Protein AF-A0A7S4R3D4-F1 (afdb_monomer_lite)

Radius of gyration: 30.7 Å; chains: 1; bounding box: 58×33×100 Å

Foldseek 3Di:
DDDDDDDDDDDDDDDDDDDDDDDDDDDDDDDDPPPPPPPPPPPDPDQDPQKDKEWADAFDFLQVVQVVVQWGFDQVSQQVQQDLVSQQVLQVVNVHGQDFQVDSEDEDQDLQDFWAFCACPVVVNRRHRYTYGRNPHRHDRHDTHNRTTHTTITGHPPDDDDDDDPPDDQQRRQVVVVHGRDVVVVVVVVPDD

pLDDT: mean 79.97, std 21.89, range [33.72, 98.38]

Structure (mmCIF, N/CA/C/O backbone):
data_AF-A0A7S4R3D4-F1
#
_entry.id   AF-A0A7S4R3D4-F1
#
loop_
_atom_site.group_PDB
_atom_site.id
_atom_site.type_symbol
_atom_site.label_atom_id
_atom_site.label_alt_id
_atom_site.label_comp_id
_atom_site.label_asym_id
_atom_site.label_entity_id
_atom_site.label_seq_id
_atom_site.pdbx_PDB_ins_code
_atom_site.Cartn_x
_atom_site.Cartn_y
_atom_site.Cartn_z
_atom_site.occupancy
_atom_site.B_iso_or_equiv
_atom_site.auth_seq_id
_atom_site.auth_comp_id
_atom_site.auth_asym_id
_atom_site.auth_atom_id
_atom_site.pdbx_PDB_model_num
ATOM 1 N N . MET A 1 1 ? -22.846 -2.728 45.410 1.00 40.25 1 MET A N 1
ATOM 2 C CA . MET A 1 1 ? -22.427 -3.383 46.670 1.00 40.25 1 MET A CA 1
ATOM 3 C C . MET A 1 1 ? -21.869 -2.304 47.588 1.00 40.25 1 MET A C 1
ATOM 5 O O . MET A 1 1 ? -20.976 -1.584 47.170 1.00 40.25 1 MET A O 1
ATOM 9 N N . ARG A 1 2 ? -22.476 -2.096 48.763 1.00 38.28 2 ARG A N 1
ATOM 10 C CA . ARG A 1 2 ? -22.080 -1.078 49.753 1.00 38.28 2 ARG A CA 1
ATOM 11 C C . ARG A 1 2 ? -21.374 -1.783 50.911 1.00 38.28 2 ARG A C 1
ATOM 13 O O . ARG A 1 2 ? -21.956 -2.706 51.468 1.00 38.28 2 ARG A O 1
ATOM 20 N N . CYS A 1 3 ? -20.192 -1.316 51.303 1.00 33.72 3 CYS A N 1
ATOM 21 C CA . CYS A 1 3 ? -19.581 -1.656 52.588 1.00 33.72 3 CYS A CA 1
ATOM 22 C C . CYS A 1 3 ? -19.337 -0.370 53.380 1.00 33.72 3 CYS A C 1
ATOM 24 O O . CYS A 1 3 ? -18.895 0.639 52.839 1.00 33.72 3 CYS A O 1
ATOM 26 N N . SER A 1 4 ? -19.714 -0.414 54.654 1.00 46.09 4 SER A N 1
ATOM 27 C CA . SER A 1 4 ? -19.821 0.698 55.595 1.00 46.09 4 SER A CA 1
ATOM 28 C C . SER A 1 4 ? -19.165 0.305 56.927 1.00 46.09 4 SER A C 1
ATOM 30 O O . SER A 1 4 ? -19.071 -0.889 57.212 1.00 46.09 4 SER A O 1
ATOM 32 N N . ARG A 1 5 ? -18.864 1.330 57.746 1.00 44.47 5 ARG A N 1
ATOM 33 C CA . ARG A 1 5 ? -18.507 1.364 59.191 1.00 44.47 5 ARG A CA 1
ATOM 34 C C . ARG A 1 5 ? -17.015 1.211 59.523 1.00 44.47 5 ARG A C 1
ATOM 36 O O . ARG A 1 5 ? -16.402 0.211 59.188 1.00 44.47 5 ARG A O 1
ATOM 43 N N . SER A 1 6 ? -16.340 2.250 60.030 1.00 41.69 6 SER A N 1
ATOM 44 C CA . SER A 1 6 ? -16.457 2.991 61.316 1.00 41.69 6 SER A CA 1
ATOM 45 C C . SER A 1 6 ? -15.581 2.385 62.412 1.00 41.69 6 SER A C 1
ATOM 47 O O . SER A 1 6 ? -15.885 1.302 62.892 1.00 41.69 6 SER A O 1
ATOM 49 N N . TRP A 1 7 ? -14.601 3.160 62.885 1.00 37.53 7 TRP A N 1
ATOM 50 C CA . TRP A 1 7 ? -14.077 3.089 64.251 1.00 37.53 7 TRP A 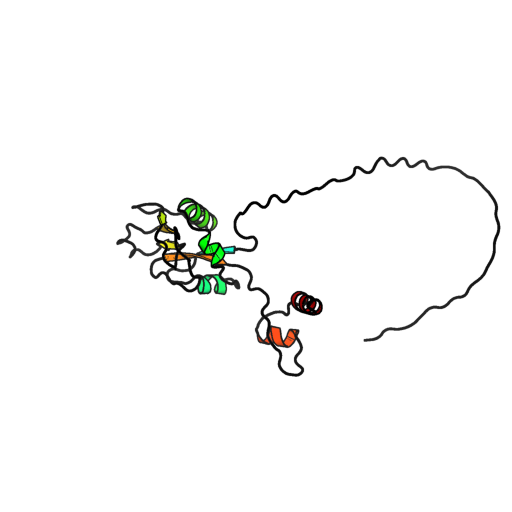CA 1
ATOM 51 C C . TRP A 1 7 ? -13.868 4.515 64.782 1.00 37.53 7 TRP A C 1
ATOM 53 O O . TRP A 1 7 ? -13.198 5.334 64.160 1.00 37.53 7 TRP A O 1
ATOM 63 N N . LEU A 1 8 ? -14.517 4.792 65.913 1.00 40.81 8 LEU A N 1
ATOM 64 C CA . LEU A 1 8 ? -14.404 5.973 66.770 1.00 40.81 8 LEU A CA 1
ATOM 65 C C . LEU A 1 8 ? -13.555 5.582 67.987 1.00 40.81 8 LEU A C 1
ATOM 67 O O . LEU A 1 8 ? -13.898 4.592 68.619 1.00 40.81 8 LEU A O 1
ATOM 71 N N . PHE A 1 9 ? -12.553 6.384 68.353 1.00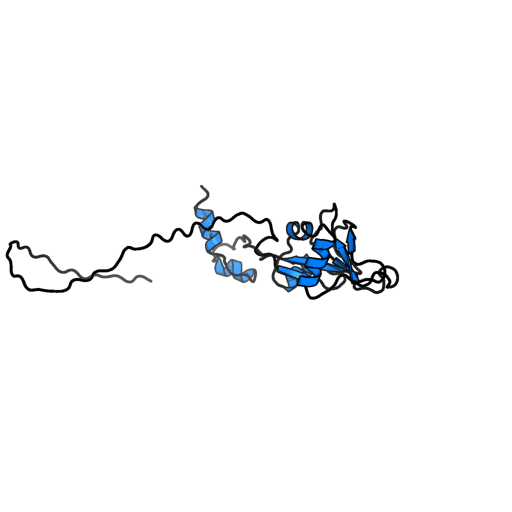 39.91 9 PHE A N 1
ATOM 72 C CA . PHE A 1 9 ? -12.049 6.597 69.725 1.00 39.91 9 PHE A CA 1
ATOM 73 C C . PHE A 1 9 ? -11.358 7.977 69.709 1.00 39.91 9 PHE A C 1
ATOM 75 O O . PHE A 1 9 ? -10.456 8.200 68.912 1.00 39.91 9 PHE A O 1
ATOM 82 N N . ALA A 1 10 ? -11.979 9.022 70.260 1.00 39.12 10 ALA A N 1
ATOM 83 C CA . ALA A 1 10 ? -11.936 9.472 71.659 1.00 39.12 10 ALA A CA 1
ATOM 84 C C . ALA A 1 10 ? -10.624 10.199 72.035 1.00 39.12 10 ALA A C 1
ATOM 86 O O . ALA A 1 10 ? -9.530 9.656 71.947 1.00 39.12 10 ALA A O 1
ATOM 87 N N . ALA A 1 11 ? -10.801 11.461 72.434 1.00 42.34 11 ALA A N 1
ATOM 88 C CA . ALA A 1 11 ? -9.807 12.480 72.755 1.00 42.34 11 ALA A CA 1
ATOM 89 C C . ALA A 1 11 ? -9.108 12.277 74.110 1.00 42.34 11 ALA A C 1
ATOM 91 O O . ALA A 1 11 ? -9.692 11.662 74.994 1.00 42.34 11 ALA A O 1
ATOM 92 N N . LEU A 1 12 ? -7.937 12.909 74.301 1.00 39.28 12 LEU A N 1
ATOM 93 C CA . LEU A 1 12 ? -7.448 13.431 75.589 1.00 39.28 12 LEU A CA 1
ATOM 94 C C . LEU A 1 12 ? -6.319 14.463 75.373 1.00 39.28 12 LEU A C 1
ATOM 96 O O . LEU A 1 12 ? -5.504 14.343 74.463 1.00 39.28 12 LEU A O 1
ATOM 100 N N . ALA A 1 13 ? -6.340 15.502 76.207 1.00 39.44 13 ALA A N 1
ATOM 101 C CA . ALA A 1 13 ? -5.502 16.699 76.196 1.00 39.44 13 ALA A CA 1
ATOM 102 C C . ALA A 1 13 ? -4.165 16.525 76.950 1.00 39.44 13 ALA A C 1
ATOM 104 O O . ALA A 1 13 ? -4.041 15.616 77.766 1.00 39.44 13 ALA A O 1
ATOM 105 N N . GLY A 1 14 ? -3.220 17.463 76.788 1.00 34.00 14 GLY A N 1
ATOM 106 C CA . GLY A 1 14 ? -2.151 17.678 77.778 1.00 34.00 14 GLY A CA 1
ATOM 107 C C . GLY A 1 14 ? -0.837 18.226 77.218 1.00 34.00 14 GLY A C 1
ATOM 108 O O . GLY A 1 14 ? -0.268 17.666 76.294 1.00 34.00 14 GLY A O 1
ATOM 109 N N . ALA A 1 15 ? -0.371 19.332 77.794 1.00 39.62 15 ALA A N 1
ATOM 110 C CA . ALA A 1 15 ? 0.790 20.125 77.398 1.00 39.62 15 ALA A CA 1
ATOM 111 C C . ALA A 1 15 ? 2.073 19.815 78.218 1.00 39.62 15 ALA A C 1
ATOM 113 O O . ALA A 1 15 ? 2.014 19.098 79.211 1.00 39.62 15 ALA A O 1
ATOM 114 N N . LEU A 1 16 ? 3.168 20.498 77.835 1.00 39.28 16 LEU A N 1
ATOM 115 C CA . LEU A 1 16 ? 4.454 20.766 78.527 1.00 39.28 16 LEU A CA 1
ATOM 116 C C . LEU A 1 16 ? 5.683 19.847 78.300 1.00 39.28 16 LEU A C 1
ATOM 118 O O . LEU A 1 16 ? 5.791 18.750 78.829 1.00 39.28 16 LEU A O 1
ATOM 122 N N . LEU A 1 17 ? 6.656 20.430 77.576 1.00 43.62 17 LEU A N 1
ATOM 123 C CA . LEU A 1 17 ? 8.071 20.680 77.937 1.00 43.62 17 LEU A CA 1
ATOM 124 C C . LEU A 1 17 ? 8.810 19.665 78.840 1.00 43.62 17 LEU A C 1
ATOM 126 O O . LEU A 1 17 ? 8.559 19.626 80.038 1.00 43.62 17 LEU A O 1
ATOM 130 N N . ALA A 1 18 ? 9.880 19.040 78.326 1.00 38.97 18 ALA A N 1
ATOM 131 C CA . ALA A 1 18 ? 11.280 19.394 78.641 1.00 38.97 18 ALA A CA 1
ATOM 132 C C . ALA A 1 18 ? 12.298 18.313 78.204 1.00 38.97 18 ALA A C 1
ATOM 134 O O . ALA A 1 18 ? 12.047 17.116 78.260 1.00 38.97 18 ALA A O 1
ATOM 135 N N . LEU A 1 19 ? 13.457 18.823 77.781 1.00 45.22 19 LEU A N 1
ATOM 136 C CA . LEU A 1 19 ? 14.748 18.221 77.429 1.00 45.22 19 LEU A CA 1
ATOM 137 C C . LEU A 1 19 ? 15.074 16.792 77.911 1.00 45.22 19 LEU A C 1
ATOM 139 O O . LEU A 1 19 ? 15.022 16.495 79.099 1.00 45.22 19 LEU A O 1
ATOM 143 N N . THR A 1 20 ? 15.690 16.006 77.021 1.00 49.03 20 THR A N 1
ATOM 144 C CA . THR A 1 20 ? 16.971 15.318 77.296 1.00 49.03 20 THR A CA 1
ATOM 145 C C . THR A 1 20 ? 17.644 14.904 75.983 1.00 49.03 20 THR A C 1
ATOM 147 O O . THR A 1 20 ? 17.024 14.345 75.086 1.00 49.03 20 THR A O 1
ATOM 150 N N . ALA A 1 21 ? 18.920 15.261 75.853 1.00 49.44 21 ALA A N 1
ATOM 151 C CA . ALA A 1 21 ? 19.771 14.993 74.702 1.00 49.44 21 ALA A CA 1
ATOM 152 C C . ALA A 1 21 ? 20.308 13.554 74.723 1.00 49.44 21 ALA A C 1
ATOM 154 O O . ALA A 1 21 ? 20.663 13.083 75.797 1.00 49.44 21 ALA A O 1
ATOM 155 N N . LEU A 1 22 ? 20.476 12.919 73.553 1.00 43.72 22 LEU A N 1
ATOM 156 C CA . LEU A 1 22 ? 21.612 12.031 73.260 1.00 43.72 22 LEU A CA 1
ATOM 157 C C . LEU A 1 22 ? 21.743 11.764 71.739 1.00 43.72 22 LEU A C 1
ATOM 159 O O . LEU A 1 22 ? 20.933 11.079 71.132 1.00 43.72 22 LEU A O 1
ATOM 163 N N . GLN A 1 23 ? 22.774 12.385 71.163 1.00 46.38 23 GLN A N 1
ATOM 164 C CA . GLN A 1 23 ? 23.718 11.914 70.136 1.00 46.38 23 GLN A CA 1
ATOM 165 C C . GLN A 1 23 ? 23.293 11.110 68.880 1.00 46.38 23 GLN A C 1
ATOM 167 O O . GLN A 1 23 ? 22.769 10.007 68.942 1.00 46.38 23 GLN A O 1
ATOM 172 N N . CYS A 1 24 ? 23.831 11.632 67.762 1.00 35.72 24 CYS A N 1
ATOM 173 C CA . CYS A 1 24 ? 24.331 10.953 66.558 1.00 35.72 24 CYS A CA 1
ATOM 174 C C . CYS A 1 24 ? 23.305 10.363 65.580 1.00 35.72 24 CYS A C 1
ATOM 176 O O . CYS A 1 24 ? 22.809 9.274 65.800 1.00 35.72 24 CYS A O 1
ATOM 178 N N . VAL A 1 25 ? 23.123 11.012 64.421 1.00 44.59 25 VAL A N 1
ATOM 179 C CA . VAL A 1 25 ? 23.715 10.584 63.133 1.00 44.59 25 VAL A CA 1
ATOM 180 C C . VAL A 1 25 ? 23.737 11.796 62.190 1.00 44.59 25 VAL A C 1
ATOM 182 O O . VAL A 1 25 ? 22.710 12.397 61.891 1.00 44.59 25 VAL A O 1
ATOM 185 N N . VAL A 1 26 ? 24.927 12.152 61.708 1.00 41.16 26 VAL A N 1
ATOM 186 C CA . VAL A 1 26 ? 25.109 13.057 60.568 1.00 41.16 26 VAL A CA 1
ATOM 187 C C . VAL A 1 26 ? 24.865 12.236 59.303 1.00 41.16 26 VAL A C 1
ATOM 189 O O . VAL A 1 26 ? 25.677 11.372 58.983 1.00 41.16 26 VAL A O 1
ATOM 192 N N . PHE A 1 27 ? 23.777 12.497 58.574 1.00 38.00 27 PHE A N 1
ATOM 193 C CA . PHE A 1 27 ? 23.618 12.013 57.200 1.00 38.00 27 PHE A CA 1
ATOM 194 C C . PHE A 1 27 ? 23.734 13.197 56.243 1.00 38.00 27 PHE A C 1
ATOM 196 O O . PHE A 1 27 ? 22.860 14.057 56.154 1.00 38.00 27 PHE A O 1
ATOM 203 N N . ARG A 1 28 ? 24.879 13.261 55.564 1.00 47.09 28 ARG A N 1
ATOM 204 C CA . ARG A 1 28 ? 25.185 14.231 54.518 1.00 47.09 28 ARG A CA 1
ATOM 205 C C . ARG A 1 28 ? 24.797 13.594 53.184 1.00 47.09 28 ARG A C 1
ATOM 207 O O . ARG A 1 28 ? 25.589 12.852 52.616 1.00 47.09 28 ARG A O 1
ATOM 214 N N . SER A 1 29 ? 23.590 13.876 52.704 1.00 52.41 29 SER A N 1
ATOM 215 C CA . SER A 1 29 ? 23.154 13.515 51.349 1.00 52.41 29 SER A CA 1
ATOM 216 C C . SER A 1 29 ? 23.216 14.755 50.460 1.00 52.41 29 SER A C 1
ATOM 218 O O . SER A 1 29 ? 22.738 15.821 50.839 1.00 52.41 29 SER A O 1
ATOM 220 N N . GLY A 1 30 ? 23.923 14.618 49.337 1.00 49.62 30 GLY A N 1
ATOM 221 C CA . GLY A 1 30 ? 24.352 15.698 48.451 1.00 49.62 30 GLY A CA 1
ATOM 222 C C . GLY A 1 30 ? 23.238 16.413 47.671 1.00 49.62 30 GLY A C 1
ATOM 223 O O . GLY A 1 30 ? 22.060 16.089 47.811 1.00 49.62 30 GLY A O 1
ATOM 224 N N . PRO A 1 31 ? 23.615 17.411 46.851 1.00 50.94 31 PRO A N 1
ATOM 225 C CA . PRO A 1 31 ? 22.671 18.209 46.082 1.00 50.94 31 PRO A CA 1
ATOM 226 C C . PRO A 1 31 ? 21.962 17.354 45.027 1.00 50.94 31 PRO A C 1
ATOM 228 O O . PRO A 1 31 ? 22.600 16.678 44.220 1.00 50.94 31 PRO A O 1
ATOM 231 N N . VAL A 1 32 ? 20.631 17.418 45.038 1.00 55.62 32 VAL A N 1
ATOM 232 C CA . VAL A 1 32 ? 19.762 16.892 43.985 1.00 55.62 32 VAL A CA 1
ATOM 233 C C . VAL A 1 32 ? 20.033 17.718 42.730 1.00 55.62 32 VAL A C 1
ATOM 235 O O . VAL A 1 32 ? 19.692 18.899 42.666 1.00 55.62 32 VAL A O 1
ATOM 238 N N . ALA A 1 33 ? 20.710 17.111 41.757 1.00 49.69 33 ALA A N 1
ATOM 239 C CA . ALA A 1 33 ? 20.816 17.661 40.419 1.00 49.69 33 ALA A CA 1
ATOM 240 C C . ALA A 1 33 ? 19.403 17.755 39.828 1.00 49.69 33 ALA A C 1
ATOM 242 O O . ALA A 1 33 ? 18.673 16.766 39.778 1.00 49.69 33 ALA A O 1
ATOM 243 N N . ALA A 1 34 ? 19.019 18.963 39.421 1.00 51.22 34 ALA A N 1
ATOM 244 C CA . ALA A 1 34 ? 17.814 19.206 38.653 1.00 51.22 34 ALA A CA 1
ATOM 245 C C . ALA A 1 34 ? 17.953 18.514 37.289 1.00 51.22 34 ALA A C 1
ATOM 247 O O . ALA A 1 34 ? 18.731 18.951 36.439 1.00 51.22 34 ALA A O 1
ATOM 248 N N . ASP A 1 35 ? 17.206 17.429 37.097 1.00 43.94 35 ASP A N 1
ATOM 249 C CA . ASP A 1 35 ? 17.030 16.783 35.803 1.00 43.94 35 ASP A CA 1
ATOM 250 C C . ASP A 1 35 ? 16.210 17.722 34.908 1.00 43.94 35 ASP A C 1
ATOM 252 O O . ASP A 1 35 ? 14.989 17.836 35.004 1.00 43.94 35 ASP A O 1
ATOM 256 N N . THR A 1 36 ? 16.922 18.494 34.089 1.00 48.72 36 THR A N 1
ATOM 257 C CA . THR A 1 36 ? 16.332 19.272 33.002 1.00 48.72 36 THR A CA 1
ATOM 258 C C . THR A 1 36 ? 16.230 18.364 31.781 1.00 48.72 36 THR A C 1
ATOM 260 O O . THR A 1 36 ? 16.954 18.543 30.804 1.00 48.72 36 THR A O 1
ATOM 263 N N . SER A 1 37 ? 15.316 17.394 31.803 1.00 49.25 37 SER A N 1
ATOM 264 C CA . SER A 1 37 ? 14.860 16.733 30.578 1.00 49.25 37 SER A CA 1
ATOM 265 C C . SER A 1 37 ? 13.843 17.632 29.875 1.00 49.25 37 SER A C 1
ATOM 267 O O . SER A 1 37 ? 12.631 17.427 29.892 1.00 49.25 37 SER A O 1
ATOM 269 N N . ARG A 1 38 ? 14.356 18.699 29.254 1.00 52.94 38 ARG A N 1
ATOM 270 C CA . ARG A 1 38 ? 13.627 19.456 28.236 1.00 52.94 38 ARG A CA 1
ATOM 271 C C . ARG A 1 38 ? 13.814 18.713 26.921 1.00 52.94 38 ARG A C 1
ATOM 273 O O . ARG A 1 38 ? 14.670 19.069 26.117 1.00 52.94 38 ARG A O 1
ATOM 280 N N . SER A 1 39 ? 13.024 17.659 26.725 1.00 49.22 39 SER A N 1
ATOM 281 C CA . SER A 1 39 ? 12.851 17.065 25.402 1.00 49.22 39 SER A CA 1
ATOM 282 C C . SER A 1 39 ? 12.194 18.107 24.502 1.00 49.22 39 SER A C 1
ATOM 284 O O . SER A 1 39 ? 10.986 18.325 24.533 1.00 49.22 39 SER A O 1
ATOM 286 N N . GLY A 1 40 ? 13.028 18.810 23.739 1.00 48.22 40 GLY A N 1
ATOM 287 C CA . GLY A 1 40 ? 12.594 19.525 22.556 1.00 48.22 40 GLY A CA 1
ATOM 288 C C . GLY A 1 40 ? 12.108 18.495 21.550 1.00 48.22 40 GLY A C 1
ATOM 289 O O . GLY A 1 40 ? 12.913 17.830 20.905 1.00 48.22 40 GLY A O 1
ATOM 290 N N . VAL A 1 41 ? 10.791 18.354 21.427 1.00 52.72 41 VAL A N 1
ATOM 291 C CA . VAL A 1 41 ? 10.205 17.681 20.272 1.00 52.72 41 VAL A CA 1
ATOM 292 C C . VAL A 1 41 ? 10.224 18.692 19.136 1.00 52.72 41 VAL A C 1
ATOM 294 O O . VAL A 1 41 ? 9.294 19.466 18.921 1.00 52.72 41 VAL A O 1
ATOM 297 N N . THR A 1 42 ? 11.346 18.721 18.429 1.00 43.91 42 THR A N 1
ATOM 298 C CA . THR A 1 42 ? 11.388 19.200 17.055 1.00 43.91 42 THR A CA 1
ATOM 299 C C . THR A 1 42 ? 10.502 18.244 16.263 1.00 43.91 42 THR A C 1
ATOM 301 O O . THR A 1 42 ? 10.852 17.076 16.098 1.00 43.91 42 THR A O 1
ATOM 304 N N . ALA A 1 43 ? 9.331 18.715 15.833 1.00 49.00 43 ALA A N 1
ATOM 305 C CA . ALA A 1 43 ? 8.440 17.977 14.951 1.00 49.00 43 ALA A CA 1
ATOM 306 C C . ALA A 1 43 ? 9.181 17.663 13.644 1.00 49.00 43 ALA A C 1
ATOM 308 O O . ALA A 1 43 ? 9.279 18.489 12.738 1.00 49.00 43 ALA A O 1
ATOM 309 N N . ALA A 1 44 ? 9.751 16.464 13.573 1.00 44.19 44 ALA A N 1
ATOM 310 C CA . ALA A 1 44 ? 10.170 15.862 12.329 1.00 44.19 44 ALA A CA 1
ATOM 311 C C . ALA A 1 44 ? 8.921 15.250 11.696 1.00 44.19 44 ALA A C 1
ATOM 313 O O . ALA A 1 44 ? 8.439 14.205 12.125 1.00 44.19 44 ALA A O 1
ATOM 314 N N . THR A 1 45 ? 8.391 15.924 10.678 1.00 52.25 45 THR A N 1
ATOM 315 C CA . THR A 1 45 ? 7.395 15.391 9.748 1.00 52.25 45 THR A CA 1
ATOM 316 C C . THR A 1 45 ? 7.957 14.123 9.107 1.00 52.25 45 THR A C 1
ATOM 318 O O . THR A 1 45 ? 8.725 14.177 8.146 1.00 52.25 45 THR A O 1
ATOM 321 N N . GLY A 1 46 ? 7.636 12.968 9.675 1.00 45.56 46 GLY A N 1
ATOM 322 C CA . GLY A 1 46 ? 8.154 11.687 9.228 1.00 45.56 46 GLY A CA 1
ATOM 323 C C . GLY A 1 46 ? 7.135 10.600 9.494 1.00 45.56 46 GLY A C 1
ATOM 324 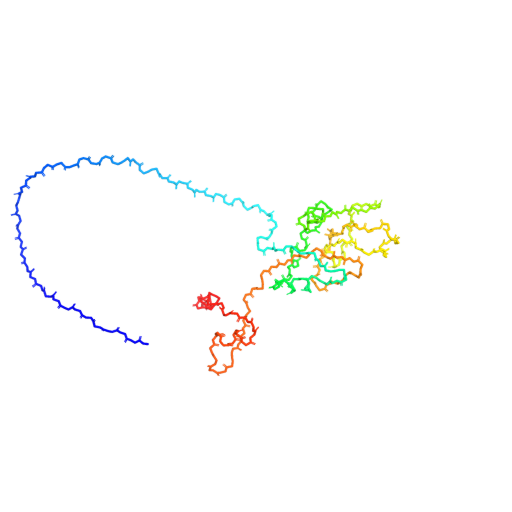O O . GLY A 1 46 ? 7.004 10.181 10.631 1.00 45.56 46 GLY A O 1
ATOM 325 N N . LEU A 1 47 ? 6.445 10.168 8.432 1.00 50.72 47 LEU A N 1
ATOM 326 C CA . LEU A 1 47 ? 5.565 8.995 8.385 1.00 50.72 47 LEU A CA 1
ATOM 327 C C . LEU A 1 47 ? 4.645 8.884 9.610 1.00 50.72 47 LEU A C 1
ATOM 329 O O . LEU A 1 47 ? 4.969 8.154 10.537 1.00 50.72 47 LEU A O 1
ATOM 333 N N . SER A 1 48 ? 3.522 9.612 9.573 1.00 52.75 48 SER A N 1
ATOM 334 C CA . SER A 1 48 ? 2.334 9.454 10.432 1.00 52.75 48 SER A CA 1
ATOM 335 C C . SER A 1 48 ? 2.467 8.350 11.495 1.00 52.75 48 SER A C 1
ATOM 337 O O . SER A 1 48 ? 2.266 7.171 11.183 1.00 52.75 48 SER A O 1
ATOM 339 N N . GLU A 1 49 ? 2.790 8.718 12.740 1.00 62.00 49 GLU A N 1
ATOM 340 C CA . GLU A 1 49 ? 2.771 7.775 13.865 1.00 62.00 49 GLU A CA 1
ATOM 341 C C . GLU A 1 49 ? 1.442 7.002 13.880 1.00 62.00 49 GLU A C 1
ATOM 343 O O . GLU A 1 49 ? 0.377 7.542 13.572 1.00 62.00 49 GLU A O 1
ATOM 348 N N . GLY A 1 50 ? 1.508 5.700 14.161 1.00 80.94 50 GLY A N 1
ATOM 349 C CA . GLY A 1 50 ? 0.332 4.826 14.131 1.00 80.94 50 GLY A CA 1
ATOM 350 C C . GLY A 1 50 ? -0.072 4.298 12.747 1.00 80.94 50 GLY A C 1
ATOM 351 O O . GLY A 1 50 ? -1.104 3.632 12.650 1.00 80.94 50 GLY A O 1
ATOM 352 N N . VAL A 1 51 ? 0.720 4.532 11.689 1.00 92.06 51 VAL A N 1
ATOM 353 C CA . VAL A 1 51 ? 0.532 3.871 10.385 1.00 92.06 51 VAL A CA 1
ATOM 354 C C . VAL A 1 51 ? 1.357 2.591 10.292 1.00 92.06 51 VAL A C 1
ATOM 356 O O . VAL A 1 51 ? 2.587 2.608 10.327 1.00 92.06 51 VAL A O 1
ATOM 359 N N . ARG A 1 52 ? 0.666 1.472 10.091 1.00 94.50 52 ARG A N 1
ATOM 360 C CA . ARG A 1 52 ? 1.240 0.197 9.668 1.00 94.50 52 ARG A CA 1
ATOM 361 C C . ARG A 1 52 ? 1.098 0.064 8.158 1.00 94.50 52 ARG A C 1
ATOM 363 O O . ARG A 1 52 ? 0.006 0.210 7.621 1.00 94.50 52 ARG A O 1
ATOM 370 N N . TRP A 1 53 ? 2.193 -0.253 7.482 1.00 95.94 53 TRP A N 1
ATOM 371 C CA . TRP A 1 53 ? 2.187 -0.485 6.043 1.00 95.94 53 TRP A CA 1
ATOM 372 C C . TRP A 1 53 ? 2.049 -1.967 5.732 1.00 95.94 53 TRP A C 1
ATOM 374 O O . TRP A 1 53 ? 2.685 -2.800 6.379 1.00 95.94 53 TRP A O 1
ATOM 384 N N . VAL A 1 54 ? 1.230 -2.285 4.734 1.00 97.25 54 VAL A N 1
ATOM 385 C CA . VAL A 1 54 ? 0.991 -3.654 4.267 1.00 97.25 54 VAL A CA 1
ATOM 386 C C . VAL A 1 54 ? 0.992 -3.691 2.747 1.00 97.25 54 VAL A C 1
ATOM 388 O O . VAL A 1 54 ? 0.683 -2.696 2.093 1.00 97.25 54 VAL A O 1
ATOM 391 N N . LEU A 1 55 ? 1.355 -4.831 2.171 1.00 97.88 55 LEU A N 1
ATOM 392 C CA . LEU A 1 55 ? 1.272 -5.045 0.732 1.00 97.88 55 LEU A CA 1
ATOM 393 C C . LEU A 1 55 ? -0.023 -5.803 0.433 1.00 97.88 55 LEU A C 1
ATOM 395 O O . LEU A 1 55 ? -0.248 -6.869 1.002 1.00 97.88 55 LEU A O 1
ATOM 399 N N . SER A 1 56 ? -0.880 -5.257 -0.429 1.00 97.94 56 SER A N 1
ATOM 400 C CA . SER A 1 56 ? -2.111 -5.942 -0.821 1.00 97.94 56 SER A CA 1
ATOM 401 C C . SER A 1 56 ? -1.810 -7.158 -1.700 1.00 97.94 56 SER A C 1
ATOM 403 O O . SER A 1 56 ? -0.791 -7.221 -2.394 1.00 97.94 56 SER A O 1
ATOM 405 N N . GLU A 1 57 ? -2.753 -8.094 -1.754 1.00 97.88 57 GLU A N 1
ATOM 406 C CA . GLU A 1 57 ? -2.806 -9.063 -2.852 1.00 97.88 57 GLU A CA 1
ATOM 407 C C . GLU A 1 57 ? -2.945 -8.337 -4.203 1.00 97.88 57 GLU A C 1
ATOM 409 O O . GLU A 1 57 ? -3.430 -7.198 -4.263 1.00 97.88 57 GLU A O 1
ATOM 414 N N . GLU A 1 58 ? -2.513 -8.990 -5.283 1.00 97.81 58 GLU A N 1
ATOM 415 C CA . GLU A 1 58 ? -2.703 -8.480 -6.644 1.00 97.81 58 GLU A CA 1
ATOM 416 C C . GLU A 1 58 ? -4.194 -8.222 -6.905 1.00 97.81 58 GLU A C 1
ATOM 418 O O . GLU A 1 58 ? -5.042 -9.065 -6.611 1.00 97.81 58 GLU A O 1
ATOM 423 N N . GLY A 1 59 ? -4.534 -7.048 -7.443 1.00 97.44 59 GLY A N 1
ATOM 424 C CA . GLY A 1 59 ? -5.925 -6.710 -7.756 1.00 97.44 59 GLY A CA 1
ATOM 425 C C . GLY A 1 59 ? -6.749 -6.185 -6.581 1.00 97.44 59 GLY A C 1
ATOM 426 O O . GLY A 1 59 ? -7.830 -5.636 -6.814 1.00 97.44 59 GLY A O 1
ATOM 427 N N . ALA A 1 60 ? -6.265 -6.306 -5.344 1.00 98.19 60 ALA A N 1
ATOM 428 C CA . ALA A 1 60 ? -6.989 -5.857 -4.160 1.00 98.19 60 ALA A CA 1
ATOM 429 C C . ALA A 1 60 ? -6.885 -4.337 -3.942 1.00 98.19 60 ALA A C 1
ATOM 431 O O . ALA A 1 60 ? -5.935 -3.674 -4.370 1.00 98.19 60 ALA A O 1
ATOM 432 N N . SER A 1 61 ? -7.885 -3.776 -3.263 1.00 98.38 61 SER A N 1
ATOM 433 C CA . SER A 1 61 ? -7.850 -2.409 -2.747 1.00 98.38 61 SER A CA 1
ATOM 434 C C . SER A 1 61 ? -7.077 -2.328 -1.425 1.00 98.38 61 SER A C 1
ATOM 436 O O . SER A 1 61 ? -6.759 -3.345 -0.799 1.00 98.38 61 SER A O 1
ATOM 438 N N . CYS A 1 62 ? -6.789 -1.106 -0.970 1.00 98.31 62 CYS A N 1
ATOM 439 C CA . CYS A 1 62 ? -6.197 -0.920 0.351 1.00 98.31 62 CYS A CA 1
ATOM 440 C C . CYS A 1 62 ? -7.201 -1.069 1.492 1.00 98.31 62 CYS A C 1
ATOM 442 O O . CYS A 1 62 ? -6.786 -1.459 2.580 1.00 98.31 62 CYS A O 1
ATOM 444 N N . ASP A 1 63 ? -8.495 -0.844 1.254 1.00 98.19 63 ASP A N 1
ATOM 445 C CA . ASP A 1 63 ? -9.527 -1.205 2.234 1.00 98.19 63 ASP A CA 1
ATOM 446 C C . ASP A 1 63 ? -9.509 -2.712 2.504 1.00 98.19 63 ASP A C 1
ATOM 448 O O . ASP A 1 63 ? -9.376 -3.128 3.650 1.00 98.19 63 ASP A O 1
ATOM 452 N N . GLU A 1 64 ? -9.510 -3.531 1.445 1.00 98.31 64 GLU A N 1
ATOM 453 C CA . GLU A 1 64 ? -9.462 -4.994 1.564 1.00 98.31 64 GLU A CA 1
ATOM 454 C C . GLU A 1 64 ? -8.189 -5.467 2.287 1.00 98.31 64 GLU A C 1
ATOM 456 O O . GLU A 1 64 ? -8.244 -6.377 3.116 1.00 98.31 64 GLU A O 1
ATOM 461 N N . ALA A 1 65 ? -7.039 -4.847 1.997 1.00 97.88 65 ALA A N 1
ATOM 462 C CA . ALA A 1 65 ? -5.770 -5.190 2.635 1.00 97.88 65 ALA A CA 1
ATOM 463 C C . ALA A 1 65 ? -5.728 -4.800 4.122 1.00 97.88 65 ALA A C 1
ATOM 465 O O . ALA A 1 65 ? -5.298 -5.597 4.952 1.00 97.88 65 ALA A O 1
ATOM 466 N N . CYS A 1 66 ? -6.185 -3.596 4.472 1.00 97.56 66 CYS A N 1
ATOM 467 C CA . CYS A 1 66 ? -6.199 -3.146 5.861 1.00 97.56 66 CYS A CA 1
ATOM 468 C C . CYS A 1 66 ? -7.251 -3.886 6.694 1.00 97.56 66 CYS A C 1
ATOM 470 O O . CYS A 1 66 ? -6.975 -4.232 7.843 1.00 97.56 66 CYS A O 1
ATOM 472 N N . ASP A 1 67 ? -8.418 -4.193 6.120 1.00 95.69 67 ASP A N 1
ATOM 473 C CA . ASP A 1 67 ? -9.479 -4.923 6.815 1.00 95.69 67 ASP A CA 1
ATOM 474 C C . ASP A 1 67 ? -9.041 -6.331 7.227 1.00 95.69 67 ASP A C 1
ATOM 476 O O . ASP A 1 67 ? -9.338 -6.750 8.347 1.00 95.69 67 ASP A O 1
ATOM 480 N N . LYS A 1 68 ? -8.268 -7.030 6.380 1.00 95.88 68 LYS A N 1
ATOM 481 C CA . LYS A 1 68 ? -7.659 -8.334 6.714 1.00 95.88 68 LYS A CA 1
ATOM 482 C C . LYS A 1 68 ? -6.752 -8.274 7.946 1.00 95.88 68 LYS A C 1
ATOM 484 O O . LYS A 1 68 ? -6.600 -9.269 8.645 1.00 95.88 68 LYS A O 1
ATOM 489 N N . GLU A 1 69 ? -6.179 -7.109 8.224 1.00 92.94 69 GLU A N 1
ATOM 490 C CA . GLU A 1 69 ? -5.284 -6.866 9.358 1.00 92.94 69 GLU A CA 1
ATOM 491 C C . GLU A 1 69 ? -6.019 -6.265 10.568 1.00 92.94 69 GLU A C 1
ATOM 493 O O . GLU A 1 69 ? -5.382 -5.919 11.562 1.00 92.94 69 GLU A O 1
ATOM 498 N N . GLY A 1 70 ? -7.347 -6.106 10.494 1.00 91.19 70 GLY A N 1
ATOM 499 C CA . GLY A 1 70 ? -8.146 -5.450 11.533 1.00 91.19 70 GLY A CA 1
ATOM 500 C C . GLY A 1 70 ? -7.953 -3.929 11.599 1.00 91.19 70 GLY A C 1
ATOM 501 O O . GLY A 1 70 ? -8.302 -3.302 12.595 1.00 91.19 70 GLY A O 1
ATOM 502 N N . LEU A 1 71 ? -7.413 -3.318 10.545 1.00 93.94 71 LEU A N 1
ATOM 503 C CA . LEU A 1 71 ? -7.065 -1.898 10.466 1.00 93.94 71 LEU A CA 1
ATOM 504 C C . LEU A 1 71 ? -7.944 -1.172 9.436 1.00 93.94 71 LEU A C 1
ATOM 506 O O . LEU A 1 71 ? -8.642 -1.801 8.649 1.00 93.94 71 LEU A O 1
ATOM 510 N N . ARG A 1 72 ? -7.923 0.164 9.422 1.00 94.81 72 ARG A N 1
ATOM 511 C CA . ARG A 1 72 ? -8.548 0.982 8.364 1.00 94.81 72 ARG A CA 1
ATOM 512 C C . ARG A 1 72 ? -7.494 1.622 7.481 1.00 94.81 72 ARG A C 1
ATOM 514 O O . ARG A 1 72 ? -6.431 2.009 7.965 1.00 94.81 72 ARG A O 1
ATOM 521 N N . CYS A 1 73 ? -7.808 1.786 6.207 1.00 96.56 73 CYS A N 1
ATOM 522 C CA . CYS A 1 73 ? -6.916 2.467 5.286 1.00 96.56 73 CYS A CA 1
ATOM 523 C C . CYS A 1 73 ? -6.802 3.974 5.603 1.00 96.56 73 CYS A C 1
ATOM 525 O O . CYS A 1 73 ? -7.745 4.604 6.083 1.00 96.56 73 CYS A O 1
ATOM 527 N N . ASN A 1 74 ? -5.614 4.538 5.379 1.00 95.31 74 ASN A N 1
ATOM 528 C CA . ASN A 1 74 ? -5.286 5.946 5.591 1.00 95.31 74 ASN A CA 1
ATOM 529 C C . ASN A 1 74 ? -4.865 6.592 4.260 1.00 95.31 74 ASN A C 1
ATOM 531 O O . ASN A 1 74 ? -3.706 6.496 3.857 1.00 95.31 74 ASN A O 1
ATOM 535 N N . GLU A 1 75 ? -5.805 7.274 3.595 1.00 94.25 75 GLU A N 1
ATOM 536 C CA . GLU A 1 75 ? -5.574 7.935 2.297 1.00 94.25 75 GLU A CA 1
ATOM 537 C C . GLU A 1 75 ? -4.503 9.030 2.360 1.00 94.25 75 GLU A C 1
ATOM 539 O O . GLU A 1 75 ? -3.707 9.162 1.430 1.00 94.25 75 GLU A O 1
ATOM 544 N N . LEU A 1 76 ? -4.422 9.779 3.466 1.00 92.19 76 LEU A N 1
ATOM 545 C CA . LEU A 1 76 ? -3.418 10.836 3.628 1.00 92.19 76 LEU A CA 1
ATOM 546 C C . LEU A 1 76 ? -2.002 10.254 3.589 1.00 92.19 76 LEU A C 1
ATOM 548 O O . LEU A 1 76 ? -1.144 10.750 2.862 1.00 92.19 76 LEU A O 1
ATOM 552 N N . ALA A 1 77 ? -1.778 9.153 4.307 1.00 93.81 77 ALA A N 1
ATOM 553 C CA . ALA A 1 77 ? -0.492 8.468 4.314 1.00 93.81 77 ALA A CA 1
ATOM 554 C C . ALA A 1 77 ? -0.167 7.808 2.961 1.00 93.81 77 ALA A C 1
ATOM 556 O O . ALA A 1 77 ? 1.001 7.768 2.580 1.00 93.81 77 ALA A O 1
ATOM 557 N N . LEU A 1 78 ? -1.164 7.341 2.193 1.00 94.75 78 LEU A N 1
ATOM 558 C CA . LEU A 1 78 ? -0.931 6.904 0.806 1.00 94.75 78 LEU A CA 1
ATOM 559 C C . LEU A 1 78 ? -0.370 8.054 -0.044 1.00 94.75 78 LEU A C 1
ATOM 561 O O . LEU A 1 78 ? 0.577 7.850 -0.806 1.00 94.75 78 LEU A O 1
ATOM 565 N N . GLY A 1 79 ? -0.926 9.259 0.122 1.00 93.81 79 GLY A N 1
ATOM 566 C CA . GLY A 1 79 ? -0.491 10.477 -0.566 1.00 93.81 79 GLY A CA 1
ATOM 567 C C . GLY A 1 79 ? 0.954 10.876 -0.261 1.00 93.81 79 GLY A C 1
ATOM 568 O O . GLY A 1 79 ? 1.606 11.506 -1.094 1.00 93.81 79 GLY A O 1
ATOM 569 N N . ASP A 1 80 ? 1.505 10.448 0.878 1.00 93.44 80 ASP A N 1
ATOM 570 C CA . ASP A 1 80 ? 2.906 10.706 1.206 1.00 93.44 80 ASP A CA 1
ATOM 571 C C . ASP A 1 80 ? 3.872 9.970 0.275 1.00 93.44 80 ASP A C 1
ATOM 573 O O . ASP A 1 80 ? 4.998 10.441 0.095 1.00 93.44 80 ASP A O 1
ATOM 577 N N . VAL A 1 81 ? 3.474 8.851 -0.344 1.00 95.25 81 VAL A N 1
ATOM 578 C CA . VAL A 1 81 ? 4.296 8.106 -1.312 1.00 95.25 81 VAL A CA 1
ATOM 579 C C . VAL A 1 81 ? 4.165 8.753 -2.693 1.00 95.25 81 VAL A C 1
ATOM 581 O O . VAL A 1 81 ? 3.539 8.224 -3.610 1.00 95.25 81 VAL A O 1
ATOM 584 N N . ASN A 1 82 ? 4.790 9.923 -2.826 1.00 95.88 82 ASN A N 1
ATOM 585 C CA . ASN A 1 82 ? 4.681 10.800 -3.994 1.00 95.88 82 ASN A CA 1
ATOM 586 C C . ASN A 1 82 ? 5.976 10.986 -4.797 1.00 95.88 82 ASN A C 1
ATOM 588 O O . ASN A 1 82 ? 6.045 11.818 -5.695 1.00 95.88 82 ASN A O 1
ATOM 592 N N . THR A 1 83 ? 7.019 10.214 -4.495 1.00 97.25 83 THR A N 1
ATOM 593 C CA . THR A 1 83 ? 8.259 10.196 -5.283 1.00 97.25 83 THR A CA 1
ATOM 594 C C . THR A 1 83 ? 8.780 8.774 -5.432 1.00 97.25 83 THR A C 1
ATOM 596 O O . THR A 1 83 ? 8.529 7.916 -4.579 1.00 97.25 83 THR A O 1
ATOM 599 N N . GLY A 1 84 ? 9.589 8.531 -6.466 1.00 96.81 84 GLY A N 1
ATOM 600 C CA . GLY A 1 84 ? 10.234 7.230 -6.672 1.00 96.81 84 GLY A CA 1
ATOM 601 C C . GLY A 1 84 ? 11.091 6.798 -5.476 1.00 96.81 84 GLY A C 1
ATOM 602 O O . GLY A 1 84 ? 11.028 5.648 -5.046 1.00 96.81 84 GLY A O 1
ATOM 603 N N . ALA A 1 85 ? 11.818 7.731 -4.853 1.00 97.75 85 ALA A N 1
ATOM 604 C CA . ALA A 1 85 ? 12.620 7.446 -3.662 1.00 97.75 85 ALA A CA 1
ATOM 605 C C . ALA A 1 85 ? 11.763 6.975 -2.472 1.00 97.75 85 ALA A C 1
ATOM 607 O O . ALA A 1 85 ? 12.144 6.039 -1.764 1.00 97.75 85 ALA A O 1
ATOM 608 N N . LYS A 1 86 ? 10.589 7.587 -2.266 1.00 97.00 86 LYS A N 1
ATOM 609 C CA . LYS A 1 86 ? 9.649 7.164 -1.223 1.00 97.00 86 LYS A CA 1
ATOM 610 C C . LYS A 1 86 ? 9.023 5.807 -1.540 1.00 97.00 86 LYS A C 1
ATOM 612 O O . LYS A 1 86 ? 8.938 4.982 -0.636 1.00 97.00 86 LYS A O 1
ATOM 617 N N . ALA A 1 87 ? 8.678 5.540 -2.800 1.00 97.25 87 ALA A N 1
ATOM 618 C CA . ALA A 1 87 ? 8.170 4.235 -3.227 1.00 97.25 87 ALA A CA 1
ATOM 619 C C . ALA A 1 87 ? 9.195 3.111 -2.996 1.00 97.25 87 ALA A C 1
ATOM 621 O O . ALA A 1 87 ? 8.861 2.076 -2.426 1.00 97.25 87 ALA A O 1
ATOM 622 N N . ILE A 1 88 ? 10.468 3.338 -3.344 1.00 98.00 88 ILE A N 1
ATOM 623 C CA . ILE A 1 88 ? 11.563 2.387 -3.087 1.00 98.00 88 ILE A CA 1
ATOM 624 C C . ILE A 1 88 ? 11.742 2.143 -1.588 1.00 98.00 88 ILE A C 1
ATOM 626 O O . ILE A 1 88 ? 11.871 0.996 -1.154 1.00 98.00 88 ILE A O 1
ATOM 630 N N . LYS A 1 89 ? 11.761 3.214 -0.785 1.00 96.88 89 LYS A N 1
ATOM 631 C CA . LYS A 1 89 ? 11.886 3.109 0.674 1.00 96.88 89 LYS A CA 1
ATOM 632 C C . LYS A 1 89 ? 10.724 2.311 1.267 1.00 96.88 89 LYS A C 1
ATOM 634 O O . LYS A 1 89 ? 10.960 1.443 2.104 1.00 96.88 89 LYS A O 1
ATOM 639 N N . MET A 1 90 ? 9.503 2.587 0.810 1.00 95.94 90 MET A N 1
ATOM 640 C CA . MET A 1 90 ? 8.299 1.895 1.251 1.00 95.94 90 MET A CA 1
ATOM 641 C C . MET A 1 90 ? 8.363 0.409 0.914 1.00 95.94 90 MET A C 1
ATOM 643 O O . MET A 1 90 ? 8.282 -0.430 1.807 1.00 95.94 90 MET A O 1
ATOM 647 N N . MET A 1 91 ? 8.625 0.077 -0.350 1.00 97.56 91 MET A N 1
ATOM 648 C CA . MET A 1 91 ? 8.722 -1.311 -0.785 1.00 97.56 91 MET A CA 1
ATOM 649 C C . MET A 1 91 ? 9.785 -2.095 -0.006 1.00 97.56 91 MET A C 1
ATOM 651 O O . MET A 1 91 ? 9.554 -3.230 0.404 1.00 97.56 91 MET A O 1
ATOM 655 N N . ARG A 1 92 ? 10.928 -1.466 0.284 1.00 97.44 92 ARG A N 1
ATOM 656 C CA . ARG A 1 92 ? 11.971 -2.077 1.114 1.00 97.44 92 ARG A CA 1
ATOM 657 C C . ARG A 1 92 ? 11.487 -2.379 2.532 1.00 97.44 92 ARG A C 1
ATOM 659 O O . ARG A 1 92 ? 11.829 -3.428 3.066 1.00 97.44 92 ARG A O 1
ATOM 666 N N . SER A 1 93 ? 10.705 -1.486 3.144 1.00 95.19 93 SER A N 1
ATOM 667 C CA . SER A 1 93 ? 10.131 -1.735 4.477 1.00 95.19 93 SER A CA 1
ATOM 668 C C . SER A 1 93 ? 9.117 -2.883 4.494 1.00 95.19 93 SER A C 1
ATOM 670 O O . SER A 1 93 ? 8.949 -3.523 5.525 1.00 95.19 93 SER A O 1
ATOM 672 N N . LEU A 1 94 ? 8.518 -3.192 3.341 1.00 96.12 94 LEU A N 1
ATOM 673 C CA . LEU A 1 94 ? 7.631 -4.338 3.126 1.00 96.12 94 LEU A CA 1
ATOM 674 C C . LEU A 1 94 ? 8.394 -5.623 2.744 1.00 96.12 94 LEU A C 1
ATOM 676 O O . LEU A 1 94 ? 7.777 -6.634 2.426 1.00 96.12 94 LEU A O 1
ATOM 680 N N . GLY A 1 95 ? 9.732 -5.595 2.748 1.00 95.81 95 GLY A N 1
ATOM 681 C CA . GLY A 1 95 ? 10.583 -6.735 2.390 1.00 95.81 95 GLY A CA 1
ATOM 682 C C . GLY A 1 95 ? 10.758 -6.966 0.885 1.00 95.81 95 GLY A C 1
ATOM 683 O O . GLY A 1 95 ? 11.418 -7.927 0.493 1.00 95.81 95 GLY A O 1
ATOM 684 N N . GLY A 1 96 ? 10.205 -6.097 0.036 1.00 95.38 96 GLY A N 1
ATOM 685 C CA . GLY A 1 96 ? 10.314 -6.189 -1.417 1.00 95.38 96 GLY A CA 1
ATOM 686 C C . GLY A 1 96 ? 11.366 -5.255 -2.016 1.00 95.38 96 GLY A C 1
ATOM 687 O O . GLY A 1 96 ? 12.126 -4.571 -1.320 1.00 95.38 96 GLY A O 1
ATOM 688 N N . LYS A 1 97 ? 11.384 -5.189 -3.350 1.00 96.50 97 LYS A N 1
ATOM 689 C CA . LYS A 1 97 ? 12.206 -4.250 -4.123 1.00 96.50 97 LYS A CA 1
ATOM 690 C C . LYS A 1 97 ? 11.434 -3.714 -5.324 1.00 96.50 97 LYS A C 1
ATOM 692 O O . LYS A 1 97 ? 10.505 -4.353 -5.802 1.00 96.50 97 LYS A O 1
ATOM 697 N N . CYS A 1 98 ? 11.851 -2.547 -5.798 1.00 97.62 98 CYS A N 1
ATOM 698 C CA . CYS A 1 98 ? 11.358 -1.945 -7.030 1.00 97.62 98 CYS A CA 1
ATOM 699 C C . CYS A 1 98 ? 12.378 -2.216 -8.137 1.00 97.62 98 CYS A C 1
ATOM 701 O O . CYS A 1 98 ? 13.339 -1.463 -8.293 1.00 97.62 98 CYS A O 1
ATOM 703 N N . GLU A 1 99 ? 12.220 -3.331 -8.838 1.00 95.31 99 GLU A N 1
ATOM 704 C CA . GLU A 1 99 ? 13.160 -3.810 -9.850 1.00 95.31 99 GLU A CA 1
ATOM 705 C C . GLU A 1 99 ? 12.360 -4.321 -11.047 1.00 95.31 99 GLU A C 1
ATOM 707 O O . GLU A 1 99 ? 11.673 -5.329 -10.941 1.00 95.31 99 GLU A O 1
ATOM 712 N N . SER A 1 100 ? 12.456 -3.633 -12.186 1.00 95.62 100 SER A N 1
ATOM 713 C CA . SER A 1 100 ? 11.963 -4.141 -13.469 1.00 95.62 100 SER A CA 1
ATOM 714 C C . SER A 1 100 ? 13.023 -3.954 -14.557 1.00 95.62 100 SER A C 1
ATOM 716 O O . SER A 1 100 ? 13.878 -3.072 -14.417 1.00 95.62 100 SER A O 1
ATOM 718 N N . PRO A 1 101 ? 12.968 -4.732 -15.653 1.00 93.25 101 PRO A N 1
ATOM 719 C CA . PRO A 1 101 ? 13.861 -4.561 -16.800 1.00 93.25 101 PRO A CA 1
ATOM 720 C C . PRO A 1 101 ? 13.840 -3.163 -17.432 1.00 93.25 101 PRO A C 1
ATOM 722 O O . PRO A 1 101 ? 14.820 -2.767 -18.056 1.00 93.25 101 PRO A O 1
ATOM 725 N N . LEU A 1 102 ? 12.734 -2.424 -17.301 1.00 92.75 102 LEU A N 1
ATOM 726 C CA . LEU A 1 102 ? 12.585 -1.102 -17.908 1.00 92.75 102 LEU A CA 1
ATOM 727 C C . LEU A 1 102 ? 13.066 0.020 -16.987 1.00 92.75 102 LEU A C 1
ATOM 729 O O . LEU A 1 102 ? 13.841 0.874 -17.407 1.00 92.75 102 LEU A O 1
ATOM 733 N N . GLN A 1 103 ? 12.588 0.038 -15.743 1.00 94.56 103 GLN A N 1
ATOM 734 C CA . GLN A 1 103 ? 12.966 1.027 -14.729 1.00 94.56 103 GLN A CA 1
ATOM 735 C C . GLN A 1 103 ? 12.492 0.605 -13.332 1.00 94.56 103 GLN A C 1
ATOM 737 O O . GLN A 1 103 ? 11.575 -0.200 -13.185 1.00 94.56 103 GLN A O 1
ATOM 742 N N . ALA A 1 104 ? 13.078 1.176 -12.280 1.00 96.94 104 ALA A N 1
ATOM 743 C CA . ALA A 1 104 ? 12.682 0.859 -10.907 1.00 96.94 104 ALA A CA 1
ATOM 744 C C . ALA A 1 104 ? 11.298 1.425 -10.543 1.00 96.94 104 ALA A C 1
ATOM 746 O O . ALA A 1 104 ? 10.503 0.754 -9.884 1.00 96.94 104 ALA A O 1
ATOM 747 N N . THR A 1 105 ? 11.000 2.662 -10.954 1.00 98.00 105 THR A N 1
ATOM 748 C CA . THR A 1 105 ? 9.796 3.379 -10.511 1.00 98.00 105 THR A CA 1
ATOM 749 C C . THR A 1 105 ? 9.154 4.214 -11.607 1.00 98.00 105 THR A C 1
ATOM 751 O O . THR A 1 105 ? 9.877 4.707 -12.464 1.00 98.00 105 THR A O 1
ATOM 754 N N . ALA A 1 106 ? 7.850 4.482 -11.513 1.00 96.38 106 ALA A N 1
ATOM 755 C CA . ALA A 1 106 ? 7.163 5.451 -12.367 1.00 96.38 106 ALA A CA 1
ATOM 756 C C . ALA A 1 106 ? 6.103 6.282 -11.614 1.00 96.38 106 ALA A C 1
ATOM 758 O O . ALA A 1 106 ? 5.364 5.757 -10.780 1.00 96.38 106 ALA A O 1
ATOM 759 N N . GLY A 1 107 ? 6.031 7.583 -11.912 1.00 95.31 107 GLY A N 1
ATOM 760 C CA . GLY A 1 107 ? 5.032 8.503 -11.361 1.00 95.31 107 GLY A CA 1
ATOM 761 C C . GLY A 1 107 ? 3.833 8.602 -12.295 1.00 95.31 107 GLY A C 1
ATOM 762 O O . GLY A 1 107 ? 3.904 9.282 -13.311 1.00 95.31 107 GLY A O 1
ATOM 763 N N . TRP A 1 108 ? 2.749 7.887 -11.996 1.00 89.12 108 TRP A N 1
ATOM 764 C CA . TRP A 1 108 ? 1.565 7.845 -12.872 1.00 89.12 108 TRP A CA 1
ATOM 765 C C . TRP A 1 108 ? 0.333 8.509 -12.266 1.00 89.12 108 TRP A C 1
ATOM 767 O O . TRP A 1 108 ? -0.583 8.861 -13.003 1.00 89.12 108 TRP A O 1
ATOM 777 N N . SER A 1 109 ? 0.326 8.748 -10.950 1.00 89.50 109 SER A N 1
ATOM 778 C CA . SER A 1 109 ? -0.757 9.464 -10.259 1.00 89.50 109 SER A CA 1
ATOM 779 C C . SER A 1 109 ? -2.148 8.849 -10.444 1.00 89.50 109 SER A C 1
ATOM 781 O O . SER A 1 109 ? -3.153 9.552 -10.364 1.00 89.50 109 SER A O 1
ATOM 783 N N . TYR A 1 110 ? -2.221 7.537 -10.661 1.00 93.56 110 TYR A N 1
ATOM 784 C CA . TYR A 1 110 ? -3.482 6.812 -10.634 1.00 93.56 110 TYR A CA 1
ATOM 785 C C . TYR A 1 110 ? -4.009 6.705 -9.202 1.00 93.56 110 TYR A C 1
ATOM 787 O O . TYR A 1 110 ? -3.235 6.587 -8.254 1.00 93.56 110 TYR A O 1
ATOM 795 N N . GLU A 1 111 ? -5.331 6.654 -9.042 1.00 96.00 111 GLU A N 1
ATOM 796 C CA . GLU A 1 111 ? -5.974 6.564 -7.721 1.00 96.00 111 GLU A CA 1
ATOM 797 C C . GLU A 1 111 ? -5.537 5.328 -6.920 1.00 96.00 111 GLU A C 1
ATOM 799 O O . GLU A 1 111 ? -5.554 5.334 -5.693 1.00 96.00 111 GLU A O 1
ATOM 804 N N . TRP A 1 112 ? -5.128 4.254 -7.598 1.00 96.25 112 TRP A N 1
ATOM 805 C CA . TRP A 1 112 ? -4.647 3.038 -6.949 1.00 96.25 112 TRP A CA 1
ATOM 806 C C . TRP A 1 112 ? -3.163 3.085 -6.560 1.00 96.25 112 TRP A C 1
ATOM 808 O O . TRP A 1 112 ? -2.685 2.176 -5.881 1.00 96.25 112 TRP A O 1
ATOM 818 N N . ASN A 1 113 ? -2.409 4.113 -6.951 1.00 96.94 113 ASN A N 1
ATOM 819 C CA . ASN A 1 113 ? -1.046 4.277 -6.455 1.00 96.94 113 ASN A CA 1
ATOM 820 C C . ASN A 1 113 ? -1.062 4.517 -4.924 1.00 96.94 113 ASN A C 1
ATOM 822 O O . ASN A 1 113 ? -2.089 4.921 -4.378 1.00 96.94 113 ASN A O 1
ATOM 826 N N . PRO A 1 114 ? 0.036 4.243 -4.199 1.00 97.38 114 PRO A N 1
ATOM 827 C CA . PRO A 1 114 ? 1.244 3.534 -4.631 1.00 97.38 114 PRO A CA 1
ATOM 828 C C . PRO A 1 114 ? 1.058 2.007 -4.763 1.00 97.38 114 PRO A C 1
ATOM 830 O O . PRO A 1 114 ? 0.228 1.396 -4.091 1.00 97.38 114 PRO A O 1
ATOM 833 N N . GLY A 1 115 ? 1.869 1.362 -5.606 1.00 97.50 115 GLY A N 1
ATOM 834 C CA . GLY A 1 115 ? 1.828 -0.096 -5.797 1.00 97.50 115 GLY A CA 1
ATOM 835 C C . GLY A 1 115 ? 2.987 -0.649 -6.622 1.00 97.50 115 GLY A C 1
ATOM 836 O O . GLY A 1 115 ? 3.750 0.113 -7.205 1.00 97.50 115 GLY A O 1
ATOM 837 N N . VAL A 1 116 ? 3.122 -1.970 -6.691 1.00 98.06 116 VAL A N 1
ATOM 838 C CA . VAL A 1 116 ? 4.115 -2.686 -7.504 1.00 98.06 116 VAL A CA 1
ATOM 839 C C . VAL A 1 116 ? 3.424 -3.592 -8.505 1.00 98.06 116 VAL A C 1
ATOM 841 O O . VAL A 1 116 ? 2.443 -4.245 -8.160 1.00 98.06 116 VAL A O 1
ATOM 844 N N . CYS A 1 117 ? 3.922 -3.637 -9.737 1.00 97.31 117 CYS A N 1
ATOM 845 C CA . CYS A 1 117 ? 3.420 -4.617 -10.688 1.00 97.31 117 CYS A CA 1
ATOM 846 C C . CYS A 1 117 ? 3.893 -6.016 -10.284 1.00 97.31 117 CYS A C 1
ATOM 848 O O . CYS A 1 117 ? 5.099 -6.259 -10.191 1.00 97.31 117 CYS A O 1
ATOM 850 N N . THR A 1 118 ? 2.958 -6.944 -10.133 1.00 96.00 118 THR A N 1
ATOM 851 C CA . THR A 1 118 ? 3.230 -8.363 -9.853 1.00 96.00 118 THR A CA 1
ATOM 852 C C . THR A 1 118 ? 2.866 -9.276 -11.024 1.00 96.00 118 THR A C 1
ATOM 854 O O . THR A 1 118 ? 3.372 -10.393 -11.110 1.00 96.00 118 THR A O 1
ATOM 857 N N . SER A 1 119 ? 2.054 -8.784 -11.962 1.00 95.25 119 SER A N 1
ATOM 858 C CA . SER A 1 119 ? 1.506 -9.555 -13.078 1.00 95.25 119 SER A CA 1
ATOM 859 C C . SER A 1 119 ? 2.382 -9.498 -14.331 1.00 95.25 119 SER A C 1
ATOM 861 O O . SER A 1 119 ? 2.827 -8.437 -14.772 1.00 95.25 119 SER A O 1
ATOM 863 N N . THR A 1 120 ? 2.541 -10.636 -15.011 1.00 95.31 120 THR A N 1
ATOM 864 C CA . THR A 1 120 ? 3.205 -10.714 -16.328 1.00 95.31 120 THR A CA 1
ATOM 865 C C . THR A 1 120 ? 2.466 -9.949 -17.428 1.00 95.31 120 THR A C 1
ATOM 867 O O . THR A 1 120 ? 3.016 -9.740 -18.508 1.00 95.31 120 THR A O 1
ATOM 870 N N . ARG A 1 121 ? 1.236 -9.486 -17.178 1.00 94.25 121 ARG A N 1
ATOM 871 C CA . ARG A 1 121 ? 0.496 -8.626 -18.110 1.00 94.25 121 ARG A CA 1
ATOM 872 C C . ARG A 1 121 ? 1.045 -7.199 -18.142 1.00 94.25 121 ARG A C 1
ATOM 874 O O . ARG A 1 121 ? 0.858 -6.515 -19.149 1.00 94.25 121 ARG A O 1
ATOM 881 N N . CYS A 1 122 ? 1.784 -6.753 -17.123 1.00 93.06 122 CYS A N 1
ATOM 882 C CA . CYS A 1 122 ? 2.404 -5.430 -17.146 1.00 93.06 122 CYS A CA 1
ATOM 883 C C . CYS A 1 122 ? 3.468 -5.346 -18.243 1.00 93.06 122 CYS A C 1
ATOM 885 O O . CYS A 1 122 ? 4.559 -5.912 -18.119 1.00 93.06 122 CYS A O 1
ATOM 887 N N . CYS A 1 123 ? 3.163 -4.607 -19.311 1.00 92.56 123 CYS A N 1
ATOM 888 C CA . CYS A 1 123 ? 4.067 -4.398 -20.444 1.00 92.56 123 CYS A CA 1
ATOM 889 C C . CYS A 1 123 ? 4.567 -5.723 -21.058 1.00 92.56 123 CYS A C 1
ATOM 891 O O . CYS A 1 123 ? 5.734 -5.828 -21.435 1.00 92.56 123 CYS A O 1
ATOM 893 N N . GLY A 1 124 ? 3.721 -6.763 -21.077 1.00 92.25 124 GLY A N 1
ATOM 894 C CA . GLY A 1 124 ? 4.114 -8.104 -21.534 1.00 92.25 124 GLY A CA 1
ATOM 895 C C . GLY A 1 124 ? 5.246 -8.736 -20.710 1.00 92.25 124 GLY A C 1
ATOM 896 O O . GLY A 1 124 ? 6.053 -9.486 -21.249 1.00 92.25 124 GLY A O 1
ATOM 897 N N . GLY A 1 125 ? 5.351 -8.383 -19.427 1.00 93.12 125 GLY A N 1
ATOM 898 C CA . GLY A 1 125 ? 6.350 -8.882 -18.484 1.00 93.12 125 GLY A CA 1
ATOM 899 C C . GLY A 1 125 ? 7.506 -7.909 -18.246 1.00 93.12 125 GLY A C 1
ATOM 900 O O . GLY A 1 125 ? 8.164 -7.986 -17.212 1.00 93.12 125 GLY A O 1
ATOM 901 N N . GLY A 1 126 ? 7.724 -6.943 -19.145 1.00 94.75 126 GLY A N 1
ATOM 902 C CA . GLY A 1 126 ? 8.835 -5.987 -19.050 1.00 94.75 126 GLY A CA 1
ATOM 903 C C . GLY A 1 126 ? 8.736 -5.001 -17.881 1.00 94.75 126 GLY A C 1
ATOM 904 O O . GLY A 1 126 ? 9.725 -4.356 -17.543 1.00 94.75 126 GLY A O 1
ATOM 905 N N . CYS A 1 127 ? 7.561 -4.890 -17.259 1.00 95.62 127 CYS A N 1
ATOM 906 C CA . CYS A 1 127 ? 7.304 -4.001 -16.126 1.00 95.62 127 CYS A CA 1
ATOM 907 C C . CYS A 1 127 ? 7.117 -4.748 -14.796 1.00 95.62 127 CYS A C 1
ATOM 909 O O . CYS A 1 127 ? 6.851 -4.097 -13.788 1.00 95.62 127 CYS A O 1
ATOM 911 N N . VAL A 1 128 ? 7.236 -6.081 -14.754 1.00 97.25 128 VAL A N 1
ATOM 912 C CA . VAL A 1 128 ? 7.113 -6.824 -13.486 1.00 97.25 128 VAL A CA 1
ATOM 913 C C . VAL A 1 128 ? 8.152 -6.302 -12.495 1.00 97.25 128 VAL A C 1
ATOM 915 O O . VAL A 1 128 ? 9.327 -6.189 -12.836 1.00 97.25 128 VAL A O 1
ATOM 918 N N . GLY A 1 129 ? 7.694 -5.940 -11.295 1.00 97.44 129 GLY A N 1
ATOM 919 C CA . GLY A 1 129 ? 8.500 -5.352 -10.227 1.00 97.44 129 GLY A CA 1
ATOM 920 C C . GLY A 1 129 ? 8.674 -3.828 -10.286 1.00 97.44 129 GLY A C 1
ATOM 921 O O . GLY A 1 129 ? 9.302 -3.262 -9.390 1.00 97.44 129 GLY A O 1
ATOM 922 N N . ILE A 1 130 ? 8.090 -3.126 -11.270 1.00 97.94 130 ILE A N 1
ATOM 923 C CA . ILE A 1 130 ? 8.072 -1.654 -11.266 1.00 97.94 130 ILE A CA 1
ATOM 924 C C . ILE A 1 130 ? 7.191 -1.144 -10.123 1.00 97.94 130 ILE A C 1
ATOM 926 O O . ILE A 1 130 ? 6.034 -1.550 -9.991 1.00 97.94 130 ILE A O 1
ATOM 930 N N . CYS A 1 131 ? 7.713 -0.222 -9.314 1.00 98.19 131 CYS A N 1
ATOM 931 C CA . CYS A 1 131 ? 6.917 0.478 -8.308 1.00 98.19 131 CYS A CA 1
ATOM 932 C C . CYS A 1 131 ? 6.331 1.774 -8.868 1.00 98.19 131 CYS A C 1
ATOM 934 O O . CYS A 1 131 ? 6.971 2.516 -9.604 1.00 98.19 131 CYS A O 1
ATOM 936 N N . THR A 1 132 ? 5.117 2.095 -8.467 1.00 97.31 132 THR A N 1
ATOM 937 C CA . THR A 1 132 ? 4.370 3.259 -8.937 1.00 97.31 132 THR A CA 1
ATOM 938 C C . THR A 1 132 ? 3.982 4.139 -7.762 1.00 97.31 132 THR A C 1
ATOM 940 O O . THR A 1 132 ? 3.776 3.641 -6.652 1.00 97.31 132 THR A O 1
ATOM 943 N N . PHE A 1 133 ? 3.926 5.447 -7.994 1.00 96.94 133 PHE A N 1
ATOM 944 C CA . PHE A 1 133 ? 3.660 6.447 -6.961 1.00 96.94 133 PHE A CA 1
ATOM 945 C C . PHE A 1 133 ? 2.792 7.595 -7.485 1.00 96.94 133 PHE A C 1
ATOM 947 O O . PHE A 1 133 ? 2.671 7.803 -8.698 1.00 96.94 133 PHE A O 1
ATOM 954 N N . SER A 1 134 ? 2.201 8.342 -6.552 1.00 93.69 134 SER A N 1
ATOM 955 C CA . SER A 1 134 ? 1.313 9.465 -6.856 1.00 93.69 134 SER A CA 1
ATOM 956 C C . SER A 1 134 ? 2.095 10.770 -6.928 1.00 93.69 134 SER A C 1
ATOM 958 O O . SER A 1 134 ? 2.258 11.442 -5.920 1.00 93.69 134 SER A O 1
ATOM 960 N N . GLU A 1 135 ? 2.601 11.138 -8.104 1.00 92.19 135 GLU A N 1
ATOM 961 C CA . GLU A 1 135 ? 3.390 12.370 -8.271 1.00 92.19 135 GLU A CA 1
ATOM 962 C C . GLU A 1 135 ? 2.552 13.636 -8.007 1.00 92.19 135 GLU A C 1
ATOM 964 O O . GLU A 1 135 ? 2.991 14.544 -7.299 1.00 92.19 135 GLU A O 1
ATOM 969 N N . HIS A 1 136 ? 1.320 13.667 -8.523 1.00 85.69 136 HIS A N 1
ATOM 970 C CA . HIS A 1 136 ? 0.388 14.798 -8.411 1.00 85.69 136 HIS A CA 1
ATOM 971 C C . HIS A 1 136 ? -1.067 14.368 -8.132 1.00 85.69 136 HIS A C 1
ATOM 973 O O . HIS A 1 136 ? -1.986 15.170 -8.280 1.00 85.69 136 HIS A O 1
ATOM 979 N N . GLY A 1 137 ? -1.294 13.101 -7.770 1.00 81.06 137 GLY A N 1
ATOM 980 C CA . GLY A 1 137 ? -2.631 12.521 -7.592 1.00 81.06 137 GLY A CA 1
ATOM 981 C C . GLY A 1 137 ? -3.059 12.363 -6.133 1.00 81.06 137 GLY A C 1
ATOM 982 O O . GLY A 1 137 ? -2.223 12.316 -5.232 1.00 81.06 137 GLY A O 1
ATOM 983 N N . SER A 1 138 ? -4.368 12.201 -5.933 1.00 87.94 138 SER A N 1
ATOM 984 C CA . SER A 1 138 ? -4.972 11.826 -4.651 1.00 87.94 138 SER A CA 1
ATOM 985 C C . SER A 1 138 ? -5.266 10.324 -4.653 1.00 87.94 138 SER A C 1
ATOM 987 O O . SER A 1 138 ? -6.251 9.902 -5.261 1.00 87.94 138 SER A O 1
ATOM 989 N N . PRO A 1 139 ? -4.408 9.489 -4.047 1.00 94.62 139 PRO A N 1
ATOM 990 C CA . PRO A 1 139 ? -4.653 8.057 -3.986 1.00 94.62 139 PRO A CA 1
ATOM 991 C C . PRO A 1 139 ? -5.882 7.744 -3.129 1.00 94.62 139 PRO A C 1
ATOM 993 O O . PRO A 1 139 ? -6.070 8.331 -2.066 1.00 94.62 139 PRO A O 1
ATOM 996 N N . SER A 1 140 ? -6.696 6.788 -3.576 1.00 96.75 140 SER A N 1
ATOM 997 C CA . SER A 1 140 ? -7.899 6.346 -2.870 1.00 96.75 140 SER A CA 1
ATOM 998 C C . SER A 1 140 ? -7.721 4.956 -2.275 1.00 96.75 140 SER A C 1
ATOM 1000 O O . SER A 1 140 ? -7.179 4.049 -2.912 1.00 96.75 140 SER A O 1
ATOM 1002 N N . CYS A 1 141 ? -8.250 4.742 -1.074 1.00 97.75 141 CYS A N 1
ATOM 1003 C CA . CYS A 1 141 ? -8.255 3.439 -0.416 1.00 97.75 141 CYS A CA 1
ATOM 1004 C C . CYS A 1 141 ? -9.075 2.385 -1.175 1.00 97.75 141 CYS A C 1
ATOM 1006 O O . CYS A 1 141 ? -8.666 1.223 -1.243 1.00 97.75 141 CYS A O 1
ATOM 1008 N N . ARG A 1 142 ? -10.165 2.804 -1.830 1.00 98.12 142 ARG A N 1
ATOM 1009 C CA . ARG A 1 142 ? -11.110 1.913 -2.527 1.00 98.12 142 ARG A CA 1
ATOM 1010 C C . ARG A 1 142 ? -10.620 1.455 -3.894 1.00 98.12 142 ARG A C 1
ATOM 1012 O O . ARG A 1 142 ? -11.063 0.416 -4.383 1.00 98.12 142 ARG A O 1
ATOM 1019 N N . ALA A 1 143 ? -9.733 2.228 -4.520 1.00 97.88 143 ALA A N 1
ATOM 1020 C CA . ALA A 1 143 ? -9.256 1.947 -5.867 1.00 97.88 143 ALA A CA 1
ATOM 1021 C C . ALA A 1 143 ? -8.582 0.564 -5.948 1.00 97.88 143 ALA A C 1
ATOM 1023 O O . ALA A 1 143 ? -7.841 0.154 -5.053 1.00 97.88 143 ALA A O 1
ATOM 1024 N N . LYS A 1 144 ? -8.835 -0.160 -7.037 1.00 97.94 144 LYS A N 1
ATOM 1025 C CA . LYS A 1 144 ? -8.244 -1.477 -7.309 1.00 97.94 144 LYS A CA 1
ATOM 1026 C C . LYS A 1 144 ? -7.253 -1.380 -8.460 1.00 97.94 144 LYS A C 1
ATOM 1028 O O . LYS A 1 144 ? -7.400 -0.526 -9.332 1.00 97.94 144 LYS A O 1
ATOM 1033 N N . ALA A 1 145 ? -6.272 -2.277 -8.480 1.00 94.56 145 ALA A N 1
ATOM 1034 C CA . ALA A 1 145 ? -5.266 -2.328 -9.535 1.00 94.56 145 ALA A CA 1
ATOM 1035 C C . ALA A 1 145 ? -5.054 -3.766 -10.009 1.00 94.56 145 ALA A C 1
ATOM 1037 O O . ALA A 1 145 ? -4.337 -4.531 -9.378 1.00 94.56 145 ALA A O 1
ATOM 1038 N N . ALA A 1 146 ? -5.684 -4.136 -11.126 1.00 94.81 146 ALA A N 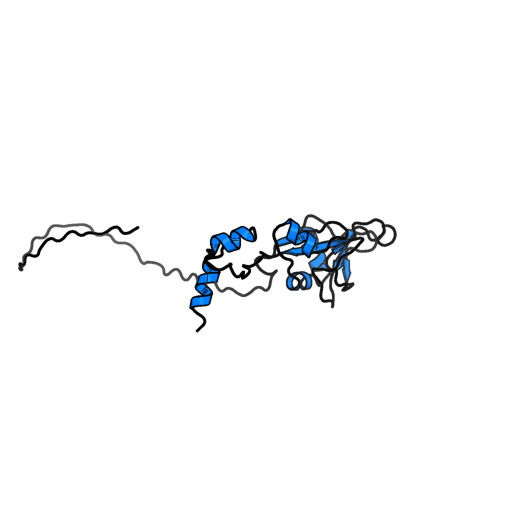1
ATOM 1039 C CA . ALA A 1 146 ? -5.817 -5.527 -11.575 1.00 94.81 146 ALA A CA 1
ATOM 1040 C C . ALA A 1 146 ? -4.499 -6.303 -11.769 1.00 94.81 146 ALA A C 1
ATOM 1042 O O . ALA A 1 146 ? -4.528 -7.528 -11.770 1.00 94.81 146 ALA A O 1
ATOM 1043 N N . ASP A 1 147 ? -3.385 -5.603 -11.979 1.00 96.69 147 ASP A N 1
ATOM 1044 C CA . ASP A 1 147 ? -2.056 -6.168 -12.257 1.00 96.69 147 ASP A CA 1
ATOM 1045 C C . ASP A 1 147 ? -1.006 -5.801 -11.194 1.00 96.69 147 ASP A C 1
ATOM 1047 O O . ASP A 1 147 ? 0.187 -6.078 -11.355 1.00 96.69 147 ASP A O 1
ATOM 1051 N N . TYR A 1 148 ? -1.442 -5.125 -10.127 1.00 97.44 148 TYR A N 1
ATOM 1052 C CA . TYR A 1 148 ? -0.569 -4.561 -9.109 1.00 97.44 148 TYR A CA 1
ATOM 1053 C C . TYR A 1 148 ? -0.983 -5.016 -7.711 1.00 97.44 148 TYR A C 1
ATOM 1055 O O . TYR A 1 148 ? -2.166 -5.080 -7.377 1.00 97.44 148 TYR A O 1
ATOM 1063 N N . SER A 1 149 ? 0.022 -5.215 -6.866 1.00 98.19 149 SER A N 1
ATOM 1064 C CA . SER A 1 149 ? -0.118 -5.194 -5.413 1.00 98.19 149 SER A CA 1
ATOM 1065 C C . SER A 1 149 ? 0.065 -3.763 -4.913 1.00 98.19 149 SER A C 1
ATOM 1067 O O . SER A 1 149 ? 1.081 -3.120 -5.189 1.00 98.19 149 SER A O 1
ATOM 1069 N N . ARG A 1 150 ? -0.903 -3.237 -4.168 1.00 98.12 150 ARG A N 1
ATOM 1070 C CA . ARG A 1 150 ? -0.876 -1.877 -3.620 1.00 98.12 150 ARG A CA 1
ATOM 1071 C C . ARG A 1 150 ? -0.051 -1.816 -2.336 1.00 98.12 150 ARG A C 1
ATOM 1073 O O . ARG A 1 150 ? -0.122 -2.715 -1.502 1.00 98.12 150 ARG A O 1
ATOM 1080 N N . MET A 1 151 ? 0.716 -0.741 -2.157 1.00 97.62 151 MET A N 1
ATOM 1081 C CA . MET A 1 151 ? 1.393 -0.447 -0.887 1.00 97.62 151 MET A CA 1
ATOM 1082 C C . MET A 1 151 ? 0.420 0.340 -0.010 1.00 97.62 151 MET A C 1
ATOM 1084 O O . MET A 1 151 ? 0.190 1.525 -0.235 1.00 97.62 151 MET A O 1
ATOM 1088 N N . CYS A 1 152 ? -0.178 -0.319 0.969 1.00 98.19 152 CYS A N 1
ATOM 1089 C CA . CYS A 1 152 ? -1.302 0.217 1.715 1.00 98.19 152 CYS A CA 1
ATOM 1090 C C . CYS A 1 152 ? -0.881 0.754 3.076 1.00 98.19 152 CYS A C 1
ATOM 1092 O O . CYS A 1 152 ? -0.243 0.054 3.861 1.00 98.19 152 CYS A O 1
ATOM 1094 N N . ALA A 1 153 ? -1.268 1.996 3.357 1.00 96.94 153 ALA A N 1
ATOM 1095 C CA . ALA A 1 153 ? -1.152 2.604 4.670 1.00 96.94 153 ALA A CA 1
ATOM 1096 C C . ALA A 1 153 ? -2.394 2.267 5.494 1.00 96.94 153 ALA A C 1
ATOM 1098 O O . ALA A 1 153 ? -3.501 2.673 5.143 1.00 96.94 153 ALA A O 1
ATOM 1099 N N . CYS A 1 154 ? -2.206 1.566 6.604 1.00 96.62 154 CYS A N 1
ATOM 1100 C CA . CYS A 1 154 ? -3.268 1.173 7.514 1.00 96.62 154 CYS A CA 1
ATOM 1101 C C . CYS A 1 154 ? -3.073 1.831 8.880 1.00 96.62 154 CYS A C 1
ATOM 1103 O O . CYS A 1 154 ? -1.960 1.930 9.383 1.00 96.62 154 CYS A O 1
ATOM 1105 N N . THR A 1 155 ? -4.155 2.258 9.514 1.00 94.19 155 THR A N 1
ATOM 1106 C CA . THR A 1 155 ? -4.174 2.804 10.879 1.00 94.19 155 THR A CA 1
ATOM 1107 C C . THR A 1 155 ? -5.174 2.042 11.725 1.00 94.19 155 THR A C 1
ATOM 1109 O O . THR A 1 155 ? -6.036 1.341 11.193 1.00 94.19 155 THR A O 1
ATOM 1112 N N . GLN A 1 156 ? -5.082 2.186 13.045 1.00 89.19 156 GLN A N 1
ATOM 1113 C CA . GLN A 1 156 ? -6.100 1.637 13.935 1.00 89.19 156 GLN A CA 1
ATOM 1114 C C . GLN A 1 156 ? -7.486 2.129 13.518 1.00 89.19 156 GLN A C 1
ATOM 1116 O O . GLN A 1 156 ? -7.677 3.313 13.209 1.00 89.19 156 GLN A O 1
ATOM 1121 N N . LYS A 1 157 ? -8.454 1.209 13.499 1.00 82.19 157 LYS A N 1
ATOM 1122 C CA . LYS A 1 157 ? -9.867 1.576 13.435 1.00 82.19 157 LYS A CA 1
ATOM 1123 C C . LYS A 1 157 ? -10.147 2.339 14.726 1.00 82.19 157 LYS A C 1
ATOM 1125 O O . LYS A 1 157 ? -10.114 1.753 15.800 1.00 82.19 157 LYS A O 1
ATOM 1130 N N . GLY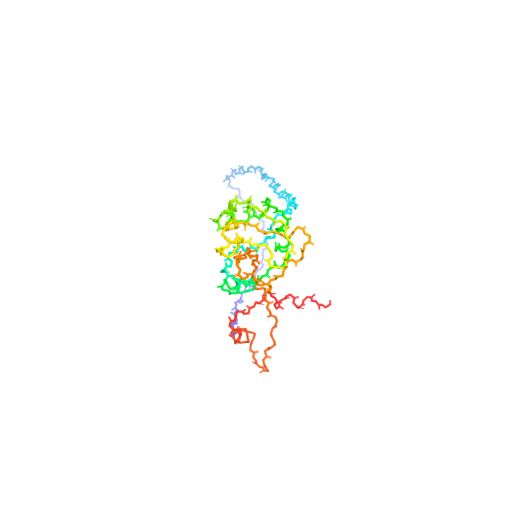 A 1 158 ? -10.287 3.660 14.631 1.00 75.69 158 GLY A N 1
ATOM 1131 C CA . GLY A 1 158 ? -10.662 4.466 15.791 1.00 75.69 158 GLY A CA 1
ATOM 1132 C C . GLY A 1 158 ? -12.014 4.012 16.342 1.00 75.69 158 GLY A C 1
ATOM 1133 O O . GLY A 1 158 ? -12.771 3.329 15.646 1.00 75.69 158 GLY A O 1
ATOM 1134 N N . SER A 1 159 ? -12.320 4.416 17.567 1.00 77.62 159 SER A N 1
ATOM 1135 C CA . SER A 1 159 ? -13.598 4.130 18.214 1.00 77.62 159 SER A CA 1
ATOM 1136 C C . SER A 1 159 ? -14.752 4.661 17.358 1.00 77.62 159 SER A C 1
ATOM 1138 O O . SER A 1 159 ? -14.710 5.786 16.855 1.00 77.62 159 SER A O 1
ATOM 1140 N N . GLN A 1 160 ? -15.761 3.819 17.129 1.00 79.12 160 GLN A N 1
ATOM 1141 C CA . GLN A 1 160 ? -16.974 4.205 16.414 1.00 79.12 160 GLN A CA 1
ATOM 1142 C C . GLN A 1 160 ? -18.117 4.380 17.404 1.00 79.12 160 GLN A C 1
ATOM 1144 O O . GLN A 1 160 ? -18.360 3.516 18.245 1.00 79.12 160 GLN A O 1
ATOM 1149 N N . TRP A 1 161 ? -18.841 5.486 17.263 1.00 85.25 161 TRP A N 1
ATOM 1150 C CA . TRP A 1 161 ? -20.054 5.731 18.026 1.00 85.25 161 TRP A CA 1
ATOM 1151 C C . TRP A 1 161 ? -21.189 4.870 17.493 1.00 85.25 161 TRP A C 1
ATOM 1153 O O . TRP A 1 161 ? -21.530 4.926 16.311 1.00 85.25 161 TRP A O 1
ATOM 1163 N N . VAL A 1 162 ? -21.780 4.082 18.382 1.00 85.19 162 VAL A N 1
ATOM 1164 C CA . VAL A 1 162 ? -22.932 3.235 18.088 1.00 85.19 162 VAL A CA 1
ATOM 1165 C C . VAL A 1 162 ? -23.964 3.471 19.176 1.00 85.19 162 VAL A C 1
ATOM 1167 O O . VAL A 1 162 ? -23.639 3.476 20.360 1.00 85.19 162 VAL A O 1
ATOM 1170 N N . VAL A 1 163 ? -25.213 3.683 18.768 1.00 89.31 163 VAL A N 1
ATOM 1171 C CA . VAL A 1 163 ? -26.326 3.877 19.699 1.00 89.31 163 VAL A CA 1
ATOM 1172 C C . VAL A 1 163 ? -26.887 2.509 20.083 1.00 89.31 163 VAL A C 1
ATOM 1174 O O . VAL A 1 163 ? -27.280 1.729 19.214 1.00 89.31 163 VAL A O 1
ATOM 1177 N N . GLY A 1 164 ? -26.907 2.221 21.384 1.00 89.19 164 GLY A N 1
ATOM 1178 C CA . GLY A 1 164 ? -27.544 1.027 21.935 1.00 89.19 164 GLY A CA 1
ATOM 1179 C C . GLY A 1 164 ? -29.067 1.100 21.850 1.00 89.19 164 GLY A C 1
ATOM 1180 O O . GLY A 1 164 ? -29.650 2.182 21.805 1.00 89.19 164 GLY A O 1
ATOM 1181 N N . HIS A 1 165 ? -29.728 -0.058 21.841 1.00 89.94 165 HIS A N 1
ATOM 1182 C CA . HIS A 1 165 ? -31.179 -0.102 22.034 1.00 89.94 165 HIS A CA 1
ATOM 1183 C C . HIS A 1 165 ? -31.540 0.283 23.478 1.00 89.94 165 HIS A C 1
ATOM 1185 O O . HIS A 1 165 ? -30.685 0.276 24.365 1.00 89.94 165 HIS A O 1
ATOM 1191 N N . GLU A 1 166 ? -32.806 0.627 23.725 1.00 92.69 166 GLU A N 1
ATOM 1192 C CA . GLU A 1 166 ? -33.259 1.046 25.055 1.00 92.69 166 GLU A CA 1
ATOM 1193 C C . GLU A 1 166 ? -32.922 -0.008 26.123 1.00 92.69 166 GLU A C 1
ATOM 1195 O O . GLU A 1 166 ? -33.221 -1.191 25.967 1.00 92.69 166 GLU A O 1
ATOM 1200 N N . GLY A 1 167 ? -32.273 0.434 27.204 1.00 91.69 167 GLY A N 1
ATOM 1201 C CA . GLY A 1 167 ? -31.849 -0.427 28.310 1.00 91.69 167 GLY A CA 1
ATOM 1202 C C . GLY A 1 167 ? -30.568 -1.237 28.068 1.00 91.69 167 GLY A C 1
ATOM 1203 O O . GLY A 1 167 ? -30.117 -1.906 28.997 1.00 91.69 167 GLY A O 1
ATOM 1204 N N . ALA A 1 168 ? -29.957 -1.174 26.880 1.00 92.94 168 ALA A N 1
ATOM 1205 C CA . ALA A 1 168 ? -28.679 -1.830 26.607 1.00 92.94 168 ALA A CA 1
ATOM 1206 C C . ALA A 1 168 ? -27.520 -1.139 27.336 1.00 92.94 168 ALA A C 1
ATOM 1208 O O . ALA A 1 168 ? -27.468 0.090 27.417 1.00 92.94 168 ALA A O 1
ATOM 1209 N N . SER A 1 169 ? -26.546 -1.918 27.815 1.00 92.00 169 SER A N 1
ATOM 1210 C CA . SER A 1 169 ? -25.282 -1.349 28.287 1.00 92.00 169 SER A CA 1
ATOM 1211 C C . SER A 1 169 ? -24.365 -0.970 27.112 1.00 92.00 169 SER A C 1
ATOM 1213 O O . SER A 1 169 ? -24.497 -1.499 25.999 1.00 92.00 169 SER A O 1
ATOM 1215 N N . CYS A 1 170 ? -23.402 -0.072 27.353 1.00 88.69 170 CYS A N 1
ATOM 1216 C CA . CYS A 1 170 ? -22.384 0.291 26.360 1.00 88.69 170 CYS A CA 1
ATOM 1217 C C . CYS A 1 170 ? -21.585 -0.943 25.908 1.00 88.69 170 CYS A C 1
ATOM 1219 O O . CYS A 1 170 ? -21.407 -1.169 24.712 1.00 88.69 170 CYS A O 1
ATOM 1221 N N . SER A 1 171 ? -21.187 -1.794 26.857 1.00 90.69 171 SER A N 1
ATOM 1222 C CA . SER A 1 171 ? -20.452 -3.034 26.589 1.00 90.69 171 SER A CA 1
ATOM 1223 C C . SER A 1 171 ? -21.248 -4.025 25.743 1.00 90.69 171 SER A C 1
ATOM 1225 O O . SER A 1 171 ? -20.692 -4.572 24.794 1.00 90.69 171 SER A O 1
ATOM 1227 N N . ASP A 1 172 ? -22.541 -4.220 26.026 1.00 92.31 172 ASP A N 1
ATOM 1228 C CA . ASP A 1 172 ? -23.397 -5.115 25.230 1.00 92.31 172 ASP A CA 1
ATOM 1229 C C . ASP A 1 172 ? -23.578 -4.587 23.804 1.00 92.31 172 ASP A C 1
ATOM 1231 O O . ASP A 1 172 ? -23.540 -5.347 22.836 1.00 92.31 172 ASP A O 1
ATOM 1235 N N . THR A 1 173 ? -23.726 -3.268 23.664 1.00 91.88 173 THR A N 1
ATOM 1236 C CA . THR A 1 173 ? -23.863 -2.604 22.363 1.00 91.88 173 THR A CA 1
ATOM 1237 C C . THR A 1 173 ? -22.597 -2.767 21.521 1.00 91.88 173 THR A C 1
ATOM 1239 O O . THR A 1 173 ? -22.684 -3.141 20.352 1.00 91.88 173 THR A O 1
ATOM 1242 N N . CYS A 1 174 ? -21.416 -2.538 22.101 1.00 90.06 174 CYS A N 1
ATOM 1243 C CA . CYS A 1 174 ? -20.144 -2.723 21.402 1.00 90.06 174 CYS A CA 1
ATOM 1244 C C . CYS A 1 174 ? -19.876 -4.198 21.078 1.00 90.06 174 CYS A C 1
ATOM 1246 O O . CYS A 1 174 ? -19.470 -4.510 19.957 1.00 90.06 174 CYS A O 1
ATOM 1248 N N . ALA A 1 175 ? -20.178 -5.111 22.006 1.00 89.19 175 ALA A N 1
ATOM 1249 C CA . ALA A 1 175 ? -20.032 -6.546 21.787 1.00 89.19 175 ALA A CA 1
ATOM 1250 C C . ALA A 1 175 ? -20.933 -7.049 20.649 1.00 89.19 175 ALA A C 1
ATOM 1252 O O . ALA A 1 175 ? -20.502 -7.873 19.843 1.00 89.19 175 ALA A O 1
ATOM 1253 N N . ALA A 1 176 ? -22.150 -6.507 20.517 1.00 89.06 176 ALA A N 1
ATOM 1254 C CA . ALA A 1 176 ? -23.043 -6.809 19.398 1.00 89.06 176 ALA A CA 1
ATOM 1255 C C . ALA A 1 176 ? -22.470 -6.379 18.032 1.00 89.06 176 ALA A C 1
ATOM 1257 O O . ALA A 1 176 ? -22.831 -6.958 17.011 1.00 89.06 176 ALA A O 1
ATOM 1258 N N . GLN A 1 177 ? -21.553 -5.406 18.013 1.00 86.38 177 GLN A N 1
ATOM 1259 C CA . GLN A 1 177 ? -20.810 -4.974 16.821 1.00 86.38 177 GLN A CA 1
ATOM 1260 C C . GLN A 1 177 ? -19.461 -5.696 16.661 1.00 86.38 177 GLN A C 1
ATOM 1262 O O . GLN A 1 177 ? -18.659 -5.331 15.804 1.00 86.38 177 GLN A O 1
ATOM 1267 N N . GLY A 1 178 ? -19.184 -6.710 17.489 1.00 82.19 178 GLY A N 1
ATOM 1268 C CA . GLY A 1 178 ? -17.912 -7.433 17.488 1.00 82.19 178 GLY A CA 1
ATOM 1269 C C . GLY A 1 178 ? -16.728 -6.611 18.006 1.00 82.19 178 GLY A C 1
ATOM 1270 O O . GLY A 1 178 ? -15.583 -6.962 17.727 1.00 82.19 178 GLY A O 1
ATOM 1271 N 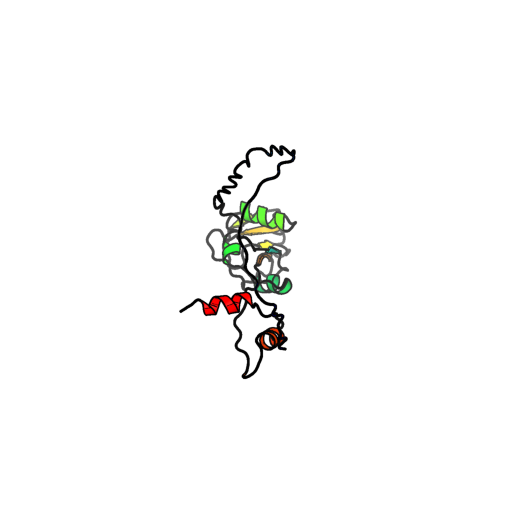N . GLY A 1 179 ? -16.990 -5.518 18.729 1.00 83.56 179 GLY A N 1
ATOM 1272 C CA . GLY A 1 179 ? -15.979 -4.631 19.298 1.00 83.56 179 GLY A CA 1
ATOM 1273 C C . GLY A 1 179 ? -15.990 -4.601 20.826 1.00 83.56 179 GLY A C 1
ATOM 1274 O O . GLY A 1 179 ? -16.853 -5.182 21.484 1.00 83.56 179 GLY A O 1
ATOM 1275 N N . THR A 1 180 ? -15.034 -3.868 21.390 1.00 86.50 180 THR A N 1
ATOM 1276 C CA . THR A 1 180 ? -14.984 -3.539 22.821 1.00 86.50 180 THR A CA 1
ATOM 1277 C C . THR A 1 180 ? -15.338 -2.070 22.996 1.00 86.50 180 THR A C 1
ATOM 1279 O O . THR A 1 180 ? -14.991 -1.248 22.147 1.00 86.50 180 THR A O 1
ATOM 1282 N N . CYS A 1 181 ? -16.034 -1.739 24.082 1.00 86.75 181 CYS A N 1
ATOM 1283 C CA . CYS A 1 181 ? -16.338 -0.350 24.390 1.00 86.75 181 CYS A CA 1
ATOM 1284 C C . CYS A 1 181 ? -15.060 0.413 24.761 1.00 86.75 181 CYS A C 1
ATOM 1286 O O . CYS A 1 181 ? -14.253 -0.068 25.559 1.00 86.75 181 CYS A O 1
ATOM 1288 N N . ASP A 1 182 ? -14.890 1.594 24.173 1.00 86.00 182 ASP A N 1
ATOM 1289 C CA . ASP A 1 182 ? -13.852 2.542 24.556 1.00 86.00 182 ASP A CA 1
ATOM 1290 C C . ASP A 1 182 ? -14.415 3.497 25.615 1.00 86.00 182 ASP A C 1
ATOM 1292 O O . ASP A 1 182 ? -15.064 4.497 25.310 1.00 86.00 182 ASP A O 1
ATOM 1296 N N . GLU A 1 183 ? -14.176 3.157 26.880 1.00 82.06 183 GLU A N 1
ATOM 1297 C CA . GLU A 1 183 ? -14.591 3.960 28.036 1.00 82.06 183 GLU A CA 1
ATOM 1298 C C . GLU A 1 183 ? -13.906 5.337 28.079 1.00 82.06 183 GLU A C 1
ATOM 1300 O O . GLU A 1 183 ? -14.452 6.278 28.652 1.00 82.06 183 GLU A O 1
ATOM 1305 N N . GLY A 1 184 ? -12.723 5.478 27.467 1.00 78.94 184 GLY A N 1
ATOM 1306 C CA . GLY A 1 184 ? -12.036 6.765 27.364 1.00 78.94 184 GLY A CA 1
ATOM 1307 C C . GLY A 1 184 ? -12.796 7.720 26.450 1.00 78.94 184 GLY A C 1
ATOM 1308 O O . GLY A 1 184 ? -13.072 8.853 26.837 1.00 78.94 184 GLY A O 1
ATOM 1309 N N . ALA A 1 185 ? -13.240 7.225 25.291 1.00 78.56 185 ALA A N 1
ATOM 1310 C CA . ALA A 1 185 ? -14.061 7.999 24.361 1.00 78.56 185 ALA A CA 1
ATOM 1311 C C . ALA A 1 185 ? -15.395 8.462 24.984 1.00 78.56 185 ALA A C 1
ATOM 1313 O O . ALA A 1 185 ? -15.883 9.543 24.655 1.00 78.56 185 ALA A O 1
ATOM 1314 N N . LEU A 1 186 ? -15.976 7.685 25.909 1.00 74.62 186 LEU A N 1
ATOM 1315 C CA . LEU A 1 186 ? -17.176 8.083 26.662 1.00 74.62 186 LEU A CA 1
ATOM 1316 C C . LEU A 1 186 ? -16.926 9.265 27.603 1.00 74.62 186 LEU A C 1
ATOM 1318 O O . LEU A 1 186 ? -17.772 10.151 27.705 1.00 74.62 186 LEU A O 1
ATOM 1322 N N . GLN A 1 187 ? -15.771 9.300 28.265 1.00 76.31 187 GLN A N 1
ATOM 1323 C CA . GLN A 1 187 ? -15.430 10.363 29.215 1.00 76.31 187 GLN A CA 1
ATOM 1324 C C . GLN A 1 187 ? -15.106 11.693 28.523 1.00 76.31 187 GLN A C 1
ATOM 1326 O O . GLN A 1 187 ? -15.311 12.750 29.111 1.00 76.31 187 GLN A O 1
ATOM 1331 N N . GLU A 1 188 ? -14.649 11.663 27.269 1.00 69.56 188 GLU A N 1
ATOM 1332 C CA . GLU A 1 188 ? -14.367 12.878 26.495 1.00 69.56 188 GLU A CA 1
ATOM 1333 C C . GLU A 1 188 ? -15.641 13.676 26.152 1.00 69.56 188 GLU A C 1
ATOM 1335 O O . GLU A 1 188 ? -15.591 14.907 26.104 1.00 69.56 188 GLU A O 1
ATOM 1340 N N . ILE A 1 189 ? -16.799 13.015 25.990 1.00 67.44 189 ILE A N 1
ATOM 1341 C CA . ILE A 1 189 ? -18.078 13.694 25.698 1.00 67.44 189 ILE A CA 1
ATOM 1342 C C . ILE A 1 189 ? -18.569 14.539 26.882 1.00 67.44 189 ILE A C 1
ATOM 1344 O O . ILE A 1 189 ? -19.144 15.601 26.661 1.00 67.44 189 ILE A O 1
ATOM 1348 N N . ASP A 1 190 ? -18.304 14.125 28.125 1.00 61.78 190 ASP A N 1
ATOM 1349 C CA . ASP A 1 190 ? -18.783 14.815 29.340 1.00 61.78 190 ASP A CA 1
ATOM 1350 C C . ASP A 1 190 ? -18.124 16.193 29.559 1.00 61.78 190 ASP A C 1
ATOM 1352 O O . ASP A 1 190 ? -18.481 16.943 30.460 1.00 61.78 190 ASP A O 1
ATOM 1356 N N . THR A 1 191 ? -17.138 16.550 28.730 1.00 60.38 191 THR A N 1
ATOM 1357 C CA . THR A 1 191 ? -16.407 17.823 28.828 1.00 60.38 191 THR A CA 1
ATOM 1358 C C . THR A 1 191 ? -16.750 18.830 27.728 1.00 60.38 191 THR A C 1
ATOM 1360 O O . THR A 1 191 ? -16.215 19.938 27.736 1.00 60.38 191 THR A O 1
ATOM 1363 N N . ALA A 1 192 ? -17.635 18.475 26.792 1.00 50.09 192 ALA A N 1
ATOM 1364 C CA . ALA A 1 192 ? -18.073 19.349 25.707 1.00 50.09 192 ALA A CA 1
ATOM 1365 C C . ALA A 1 192 ? -19.428 20.010 26.034 1.00 50.09 192 ALA A C 1
ATOM 1367 O O . ALA A 1 192 ? -20.444 19.674 25.426 1.00 50.09 192 ALA A O 1
ATOM 1368 N N . GLU A 1 193 ? -19.429 20.957 26.978 1.00 46.91 193 GLU A N 1
ATOM 1369 C CA . GLU A 1 193 ? -20.510 21.944 27.176 1.00 46.91 193 GLU A CA 1
ATOM 1370 C C . GLU A 1 193 ? -20.017 23.375 26.921 1.00 46.91 193 GLU A C 1
ATOM 1372 O O . GLU A 1 193 ? -18.917 23.732 27.406 1.00 46.91 193 GLU A O 1
#

Secondary structure (DSSP, 8-state):
----------------------------------------------S-TTEEEEEEEET--HHHHHHHTTEEE-HHHHHT--SHHHHHHHHHHTT-----SS-SEEE---TT-SEEE-STTGGGGTTTT-EEE-SS----SS---TTEEEEEEEEE------PPPTT--HHHHHHHTTS---HHHHHHHTT--

Sequence (193 aa):
MRCSRSWLFAALAGALLALTALQCVVFRSGPVAADTSRSGVTAATGLSEGVRWVLSEEGASCDEACDKEGLRCNELALGDVNTGAKAIKMMRSLGGKCESPLQATAGWSYEWNPGVCTSTRCCGGGCVGICTFSEHGSPSCRAKAADYSRMCACTQKGSQWVVGHEGASCSDTCAAQGGTCDEGALQEIDTAE

Organism: NCBI:txid311494